Protein AF-A0A7S0HUH6-F1 (afdb_monomer_lite)

Structure (mmCIF, N/CA/C/O backbone):
data_AF-A0A7S0HUH6-F1
#
_entry.id   AF-A0A7S0HUH6-F1
#
loop_
_atom_site.group_PDB
_atom_site.id
_atom_site.type_symbol
_atom_site.label_atom_id
_atom_site.label_alt_id
_atom_site.label_comp_id
_atom_site.label_asym_id
_atom_site.label_entity_id
_atom_site.label_seq_id
_atom_site.pdbx_PDB_ins_code
_atom_site.Cartn_x
_atom_site.Cartn_y
_atom_site.Cartn_z
_atom_site.occupancy
_atom_site.B_iso_or_equiv
_atom_site.auth_seq_id
_atom_site.auth_comp_id
_atom_site.auth_asym_id
_atom_site.auth_atom_id
_atom_site.pdbx_PDB_model_num
ATOM 1 N N . LYS A 1 1 ? -3.991 -4.119 -13.463 1.00 57.09 1 LYS A N 1
ATOM 2 C CA . LYS A 1 1 ? -4.462 -4.550 -14.810 1.00 57.09 1 LYS A CA 1
ATOM 3 C C . LYS A 1 1 ? -3.376 -4.459 -15.877 1.00 57.09 1 LYS A C 1
ATOM 5 O O . LYS A 1 1 ? -3.112 -5.477 -16.492 1.00 57.09 1 LYS A O 1
ATOM 10 N N . LEU A 1 2 ? -2.765 -3.287 -16.104 1.00 58.00 2 LEU A N 1
ATOM 11 C CA . LEU A 1 2 ? -1.626 -3.131 -17.029 1.00 58.00 2 LEU A CA 1
ATOM 12 C C . LEU A 1 2 ? -0.468 -4.051 -16.646 1.00 58.00 2 LEU A C 1
ATOM 14 O O . LEU A 1 2 ? -0.002 -4.803 -17.482 1.00 58.00 2 LEU A O 1
ATOM 18 N N . ASP A 1 3 ? -0.125 -4.062 -15.365 1.00 59.91 3 ASP A N 1
ATOM 19 C CA . ASP A 1 3 ? 0.845 -4.961 -14.740 1.00 59.91 3 ASP A CA 1
ATOM 20 C C . ASP A 1 3 ? 0.581 -6.440 -15.050 1.00 59.91 3 ASP A C 1
ATOM 22 O O . ASP A 1 3 ? 1.450 -7.139 -15.538 1.00 59.91 3 ASP A O 1
ATOM 26 N N . MET A 1 4 ? -0.662 -6.889 -14.889 1.00 64.31 4 MET A N 1
ATOM 27 C CA . MET A 1 4 ? -1.093 -8.268 -15.151 1.00 64.31 4 MET A CA 1
ATOM 28 C C . MET A 1 4 ? -1.093 -8.623 -16.650 1.00 64.31 4 MET A C 1
ATOM 30 O O . MET A 1 4 ? -0.822 -9.756 -17.035 1.00 64.31 4 MET A O 1
ATOM 34 N N . LEU A 1 5 ? -1.389 -7.642 -17.509 1.00 65.19 5 LEU A N 1
ATOM 35 C CA . LEU A 1 5 ? -1.337 -7.787 -18.963 1.00 65.19 5 LEU A CA 1
ATOM 36 C C . LEU A 1 5 ? 0.115 -7.855 -19.436 1.00 65.19 5 LEU A C 1
ATOM 38 O O . LEU A 1 5 ? 0.462 -8.730 -20.217 1.00 65.19 5 LEU A O 1
ATOM 42 N N . LEU A 1 6 ? 0.964 -6.968 -18.924 1.00 64.19 6 LEU A N 1
ATOM 43 C CA . LEU A 1 6 ? 2.401 -6.970 -19.156 1.00 64.19 6 LEU A CA 1
ATOM 44 C C . LEU A 1 6 ? 3.041 -8.268 -18.658 1.00 64.19 6 LEU A C 1
ATOM 46 O O . LEU A 1 6 ? 3.875 -8.831 -19.362 1.00 64.19 6 LEU A O 1
ATOM 50 N N . ASP A 1 7 ? 2.595 -8.782 -17.511 1.00 66.06 7 ASP A N 1
ATOM 51 C CA . ASP A 1 7 ? 3.114 -10.019 -16.941 1.00 66.06 7 ASP A CA 1
ATOM 52 C C . ASP A 1 7 ? 2.762 -11.250 -17.787 1.00 66.06 7 ASP A C 1
ATOM 54 O O . ASP A 1 7 ? 3.628 -12.064 -18.116 1.00 66.06 7 ASP A O 1
ATOM 58 N N . GLN A 1 8 ? 1.511 -11.335 -18.257 1.00 68.19 8 GLN A N 1
ATOM 59 C CA . GLN A 1 8 ? 1.087 -12.395 -19.176 1.00 68.19 8 GLN A CA 1
ATOM 60 C C . GLN A 1 8 ? 1.658 -12.244 -20.598 1.00 68.19 8 GLN A C 1
ATOM 62 O O . GLN A 1 8 ? 1.856 -13.253 -21.275 1.00 68.19 8 GLN A O 1
ATOM 67 N N . LEU A 1 9 ? 1.894 -11.018 -21.077 1.00 65.75 9 LEU A N 1
ATOM 68 C CA . LEU A 1 9 ? 2.339 -10.758 -22.452 1.00 65.75 9 LEU A CA 1
ATOM 69 C C . LEU A 1 9 ? 3.862 -10.859 -22.606 1.00 65.75 9 LEU A C 1
ATOM 71 O O . LEU A 1 9 ? 4.332 -11.344 -23.631 1.00 65.75 9 LEU A O 1
ATOM 75 N N . PHE A 1 10 ? 4.626 -10.415 -21.606 1.00 63.81 10 PHE A N 1
ATOM 76 C CA . PHE A 1 10 ? 6.087 -10.345 -21.674 1.00 63.81 10 PHE A CA 1
ATOM 77 C C . PHE A 1 10 ? 6.780 -11.266 -20.669 1.00 63.81 10 PHE A C 1
ATOM 79 O O . PHE A 1 10 ? 7.715 -11.969 -21.053 1.00 63.81 10 PHE A O 1
ATOM 86 N N . THR A 1 11 ? 6.343 -11.316 -19.409 1.00 63.38 11 THR A N 1
ATOM 87 C CA . THR A 1 11 ? 7.089 -12.035 -18.363 1.00 63.38 11 THR A CA 1
ATOM 88 C C . THR A 1 11 ? 6.896 -13.547 -18.418 1.00 63.38 11 THR A C 1
ATOM 90 O O . THR A 1 11 ? 7.872 -14.268 -18.271 1.00 63.38 11 THR A O 1
ATOM 93 N N . GLU A 1 12 ? 5.695 -14.069 -18.677 1.00 65.88 12 GLU A N 1
ATOM 94 C CA . GLU A 1 12 ? 5.459 -15.516 -18.853 1.00 65.88 12 GLU A CA 1
ATOM 95 C C . GLU A 1 12 ? 6.279 -16.142 -20.003 1.00 65.88 12 GLU A C 1
ATOM 97 O O . GLU A 1 12 ? 6.965 -17.144 -19.763 1.00 65.88 12 GLU A O 1
ATOM 102 N N . PRO A 1 13 ? 6.290 -15.589 -21.235 1.00 65.62 13 PRO A N 1
ATOM 103 C CA . PRO A 1 13 ? 7.123 -16.135 -22.307 1.00 65.62 13 PRO A CA 1
ATOM 104 C C . PRO A 1 13 ? 8.618 -15.943 -22.027 1.00 65.62 13 PRO A C 1
ATOM 106 O O . PRO A 1 13 ? 9.405 -16.856 -22.284 1.00 65.62 13 PRO A O 1
ATOM 109 N N . PHE A 1 14 ? 9.015 -14.811 -21.435 1.00 65.38 14 PHE A N 1
ATOM 110 C CA . PHE A 1 14 ? 10.404 -14.569 -21.046 1.00 65.38 14 PHE A CA 1
ATOM 111 C C . PHE A 1 14 ? 10.867 -15.524 -19.937 1.00 65.38 14 PHE A C 1
ATOM 113 O O . PHE A 1 14 ? 11.939 -16.106 -20.054 1.00 65.38 14 PHE A O 1
ATOM 120 N N . ARG A 1 15 ? 10.051 -15.770 -18.905 1.00 62.06 15 ARG A N 1
ATOM 121 C CA . ARG A 1 15 ? 10.348 -16.687 -17.791 1.00 62.06 15 ARG A CA 1
ATOM 122 C C . ARG A 1 15 ? 10.420 -18.130 -18.267 1.00 62.06 15 ARG A C 1
ATOM 124 O O . ARG A 1 15 ? 11.300 -18.855 -17.822 1.00 62.06 15 ARG A O 1
ATOM 131 N N . ARG A 1 16 ? 9.551 -18.550 -19.194 1.00 67.19 16 ARG A N 1
ATOM 132 C CA . ARG A 1 16 ? 9.629 -19.883 -19.821 1.00 67.19 16 ARG A CA 1
ATOM 133 C C . ARG A 1 16 ? 10.891 -20.039 -20.661 1.00 67.19 16 ARG A C 1
ATOM 135 O O . ARG A 1 16 ? 11.556 -21.059 -20.541 1.00 67.19 16 ARG A O 1
ATOM 142 N N . CYS A 1 17 ? 11.247 -19.030 -21.452 1.00 67.56 17 CYS A N 1
ATOM 143 C CA . CYS A 1 17 ? 12.472 -19.039 -22.253 1.00 67.56 17 CYS A CA 1
ATOM 144 C C . CYS A 1 17 ? 13.733 -19.018 -21.365 1.00 67.56 17 CYS A C 1
ATOM 146 O O . CYS A 1 17 ? 14.660 -19.798 -21.573 1.00 67.56 17 CYS A O 1
ATOM 148 N N . TRP A 1 18 ? 13.727 -18.201 -20.308 1.00 65.75 18 TRP A N 1
ATOM 149 C CA . TRP A 1 18 ? 14.792 -18.115 -19.311 1.00 65.75 18 TRP A CA 1
ATOM 150 C C . TRP A 1 18 ? 14.944 -19.413 -18.517 1.00 65.75 18 TRP A C 1
ATOM 152 O O . TRP A 1 18 ? 16.045 -19.939 -18.445 1.00 65.75 18 TRP A O 1
ATOM 162 N N . LEU A 1 19 ? 13.862 -19.977 -17.967 1.00 65.62 19 LEU A N 1
ATOM 163 C CA . LEU A 1 19 ? 13.888 -21.258 -17.247 1.00 65.62 19 LEU A CA 1
ATOM 164 C C . LEU A 1 19 ? 14.303 -22.412 -18.162 1.00 65.62 19 LEU A C 1
ATOM 166 O O . LEU A 1 19 ? 15.066 -23.266 -17.728 1.00 65.62 19 LEU A O 1
ATOM 170 N N . TRP A 1 20 ? 13.866 -22.421 -19.424 1.00 66.94 20 TRP A N 1
ATOM 171 C CA . TRP A 1 20 ? 14.302 -23.410 -20.411 1.00 66.94 20 TRP A CA 1
ATOM 172 C C . TRP A 1 20 ? 15.807 -23.296 -20.706 1.00 66.94 20 TRP A C 1
ATOM 174 O O . TRP A 1 20 ? 16.515 -24.302 -20.699 1.00 66.94 20 TRP A O 1
ATOM 184 N N . SER A 1 21 ? 16.326 -22.074 -20.868 1.00 63.00 21 SER A N 1
ATOM 185 C CA . SER A 1 21 ? 17.761 -21.828 -21.059 1.00 63.00 21 SER A CA 1
ATOM 186 C C . SER A 1 21 ? 18.588 -22.116 -19.797 1.00 63.00 21 SER A C 1
ATOM 188 O O . SER A 1 21 ? 19.691 -22.649 -19.891 1.00 63.00 21 SER A O 1
ATOM 190 N N . TYR A 1 22 ? 18.073 -21.799 -18.608 1.00 58.69 22 TYR A N 1
ATOM 191 C CA . TYR A 1 22 ? 18.758 -21.975 -17.324 1.00 58.69 22 TYR A CA 1
ATOM 192 C C . TYR A 1 22 ? 18.775 -23.449 -16.881 1.00 58.69 22 TYR A C 1
ATOM 194 O O . TYR A 1 22 ? 19.805 -23.946 -16.425 1.00 58.69 22 TYR A O 1
ATOM 202 N N . ALA A 1 23 ? 17.679 -24.185 -17.104 1.00 60.62 23 ALA A N 1
ATOM 203 C CA . ALA A 1 23 ? 17.592 -25.629 -16.868 1.00 60.62 23 ALA A CA 1
ATOM 204 C C . ALA A 1 23 ? 18.525 -26.434 -17.789 1.00 60.62 23 ALA A C 1
ATOM 206 O O . ALA A 1 23 ? 19.014 -27.494 -17.401 1.00 60.62 23 ALA A O 1
ATOM 207 N N . ARG A 1 24 ? 18.820 -25.917 -18.991 1.00 61.78 24 ARG A N 1
ATOM 208 C CA . ARG A 1 24 ? 19.795 -26.516 -19.913 1.00 61.78 24 ARG A CA 1
ATOM 209 C C . ARG A 1 24 ? 21.244 -26.335 -19.447 1.00 61.78 24 ARG A C 1
ATOM 211 O O . ARG A 1 24 ? 22.069 -27.203 -19.717 1.00 61.78 24 ARG A O 1
ATOM 218 N N . CYS A 1 25 ? 21.545 -25.250 -18.732 1.00 57.31 25 CYS A N 1
ATOM 219 C CA . CYS A 1 25 ? 22.894 -24.941 -18.250 1.00 57.31 25 CYS A CA 1
ATOM 220 C C . CYS A 1 25 ? 23.222 -25.545 -16.872 1.00 57.31 25 CYS A C 1
ATOM 222 O O . CYS A 1 25 ? 24.388 -25.814 -16.601 1.00 57.31 25 CYS A O 1
ATOM 224 N N . PHE A 1 26 ? 22.234 -25.786 -16.002 1.00 54.31 26 PHE A N 1
ATOM 225 C CA . PHE A 1 26 ? 22.464 -26.323 -14.651 1.00 54.31 26 PHE A CA 1
ATOM 226 C C . PHE A 1 26 ? 21.443 -27.411 -14.265 1.00 54.31 26 PHE A C 1
ATOM 228 O O . PHE A 1 26 ? 20.520 -27.150 -13.493 1.00 54.31 26 PHE A O 1
ATOM 235 N N . PRO A 1 27 ? 21.617 -28.663 -14.730 1.00 52.31 27 PRO A N 1
ATOM 236 C CA . PRO A 1 27 ? 20.643 -29.738 -14.512 1.00 52.31 27 PRO A CA 1
ATOM 237 C C . PRO A 1 27 ? 20.638 -30.358 -13.098 1.00 52.31 27 PRO A C 1
ATOM 239 O O . PRO A 1 27 ? 19.893 -31.303 -12.868 1.00 52.31 27 PRO A O 1
ATOM 242 N N . ARG A 1 28 ? 21.459 -29.892 -12.138 1.00 48.72 28 ARG A N 1
ATOM 243 C CA . ARG A 1 28 ? 21.690 -30.613 -10.859 1.00 48.72 28 ARG A CA 1
ATOM 244 C C . ARG A 1 28 ? 21.530 -29.820 -9.557 1.00 48.72 28 ARG A C 1
ATOM 246 O O . ARG A 1 28 ? 21.936 -30.312 -8.511 1.00 48.72 28 ARG A O 1
ATOM 253 N N . ARG A 1 29 ? 20.944 -28.618 -9.559 1.00 48.59 29 ARG A N 1
ATOM 254 C CA . ARG A 1 29 ? 20.844 -27.805 -8.322 1.00 48.59 29 ARG A CA 1
ATOM 255 C C . ARG A 1 29 ? 19.456 -27.705 -7.692 1.00 48.59 29 ARG A C 1
ATOM 257 O O . ARG A 1 29 ? 19.274 -26.886 -6.800 1.00 48.59 29 ARG A O 1
ATOM 264 N N . PHE A 1 30 ? 18.500 -28.530 -8.116 1.00 45.91 30 PHE A N 1
ATOM 265 C CA . PHE A 1 30 ? 17.129 -28.478 -7.595 1.00 45.91 30 PHE A CA 1
ATOM 266 C C . PHE A 1 30 ? 16.644 -29.818 -7.026 1.00 45.91 30 PHE A C 1
ATOM 268 O O . PHE A 1 30 ? 15.519 -30.239 -7.243 1.00 45.91 30 PHE A O 1
ATOM 275 N N . GLU A 1 31 ? 17.501 -30.481 -6.253 1.00 49.12 31 GLU A N 1
ATOM 276 C CA . GLU A 1 31 ? 17.105 -31.550 -5.330 1.00 49.12 31 GLU A CA 1
ATOM 277 C C . GLU A 1 31 ? 17.644 -31.205 -3.942 1.00 49.12 31 GLU A C 1
ATOM 279 O O . GLU A 1 31 ? 18.638 -31.764 -3.492 1.00 49.12 31 GLU A O 1
ATOM 284 N N . ARG A 1 32 ? 17.048 -30.188 -3.304 1.00 45.53 32 ARG A N 1
ATOM 285 C CA . ARG A 1 32 ? 16.982 -29.976 -1.841 1.00 45.53 32 ARG A CA 1
ATOM 286 C C . ARG A 1 32 ? 16.456 -28.573 -1.543 1.00 45.53 32 ARG A C 1
ATOM 288 O O . ARG A 1 32 ? 17.206 -27.643 -1.285 1.00 45.53 32 ARG A O 1
ATOM 295 N N . SER A 1 33 ? 15.139 -28.445 -1.543 1.00 36.38 33 SER A N 1
ATOM 296 C CA . SER A 1 33 ? 14.448 -27.684 -0.499 1.00 36.38 33 SER A CA 1
ATOM 297 C C . SER A 1 33 ? 13.049 -28.271 -0.368 1.00 36.38 33 SER A C 1
ATOM 299 O O . SER A 1 33 ? 12.033 -27.685 -0.731 1.00 36.38 33 SER A O 1
ATOM 301 N N . GLY A 1 34 ? 13.029 -29.545 0.022 1.00 36.12 34 GLY A N 1
ATOM 302 C CA . GLY A 1 34 ? 11.811 -30.192 0.460 1.00 36.12 34 GLY A CA 1
ATOM 303 C C . GLY A 1 34 ? 11.470 -29.702 1.860 1.00 36.12 34 GLY A C 1
ATOM 304 O O . GLY A 1 34 ? 12.339 -29.668 2.730 1.00 36.12 34 GLY A O 1
ATOM 305 N N . ARG A 1 35 ? 10.173 -29.445 2.048 1.00 34.94 35 ARG A N 1
ATOM 306 C CA . ARG A 1 35 ? 9.462 -29.371 3.329 1.00 34.94 35 ARG A CA 1
ATOM 307 C C . ARG A 1 35 ? 9.429 -27.990 4.000 1.00 34.94 35 ARG A C 1
ATOM 309 O O . ARG A 1 35 ? 9.736 -27.849 5.177 1.00 34.94 35 ARG A O 1
ATOM 316 N N . ALA A 1 36 ? 8.870 -27.005 3.293 1.00 32.50 36 ALA A N 1
ATOM 317 C CA . ALA A 1 36 ? 7.918 -26.126 3.969 1.00 32.50 36 ALA A CA 1
ATOM 318 C C . ALA A 1 36 ? 6.735 -27.016 4.376 1.00 32.50 36 ALA A C 1
ATOM 320 O O . ALA A 1 36 ? 6.014 -27.529 3.521 1.00 32.50 36 ALA A O 1
ATOM 321 N N . SER A 1 37 ? 6.641 -27.314 5.670 1.00 36.41 37 SER A N 1
ATOM 322 C CA . SER A 1 37 ? 5.504 -28.020 6.248 1.00 36.41 37 SER A CA 1
ATOM 323 C C . SER A 1 37 ? 4.232 -27.304 5.803 1.00 36.41 37 SER A C 1
ATOM 325 O O . SER A 1 37 ? 4.038 -26.134 6.137 1.00 36.41 37 SER A O 1
ATOM 327 N N . ALA A 1 38 ? 3.395 -27.980 5.016 1.00 35.22 38 ALA A N 1
ATOM 328 C CA . ALA A 1 38 ? 2.011 -27.585 4.856 1.00 35.22 38 ALA A CA 1
ATOM 329 C C . ALA A 1 38 ? 1.387 -27.695 6.250 1.00 35.22 38 ALA A C 1
ATOM 331 O O . ALA A 1 38 ? 0.977 -28.774 6.669 1.00 35.22 38 ALA A O 1
ATOM 332 N N . ARG A 1 39 ? 1.408 -26.595 7.010 1.00 35.44 39 ARG A N 1
ATOM 333 C CA . ARG A 1 39 ? 0.505 -26.442 8.144 1.00 35.44 39 ARG A CA 1
ATOM 334 C C . ARG A 1 39 ? -0.887 -26.587 7.552 1.00 35.44 39 ARG A C 1
ATOM 336 O O . ARG A 1 39 ? -1.297 -25.751 6.748 1.00 35.44 39 ARG A O 1
ATOM 343 N N . GLU A 1 40 ? -1.557 -27.680 7.902 1.00 36.03 40 GLU A N 1
ATOM 344 C CA . GLU A 1 40 ? -3.005 -27.774 7.787 1.00 36.03 40 GLU A CA 1
ATOM 345 C C . GLU A 1 40 ? -3.578 -26.454 8.320 1.00 36.03 40 GLU A C 1
ATOM 347 O O . GLU A 1 40 ? -3.168 -26.017 9.406 1.00 36.03 40 GLU A O 1
ATOM 352 N N . PRO A 1 41 ? -4.427 -25.752 7.550 1.00 43.50 41 PRO A N 1
ATOM 353 C CA . PRO A 1 41 ? -5.114 -24.600 8.103 1.00 43.50 41 PRO A CA 1
ATOM 354 C C . PRO A 1 41 ? -5.846 -25.082 9.364 1.00 43.50 41 PRO A C 1
ATOM 356 O O . PRO A 1 41 ? -6.427 -26.169 9.329 1.00 43.50 41 PRO A O 1
ATOM 359 N N . PRO A 1 42 ? -5.796 -24.343 10.487 1.00 46.22 42 PRO A N 1
ATOM 360 C CA . PRO A 1 42 ? -6.593 -24.704 11.650 1.00 46.22 42 PRO A CA 1
ATOM 361 C C . PRO A 1 42 ? -8.038 -24.912 11.191 1.00 46.22 42 PRO A C 1
ATOM 363 O O . PRO A 1 42 ? -8.564 -24.080 10.448 1.00 46.22 42 PRO A O 1
ATOM 366 N N . ASN A 1 43 ? -8.636 -26.041 11.586 1.00 35.97 43 ASN A N 1
ATOM 367 C CA . ASN A 1 43 ? -10.041 -26.363 11.342 1.00 35.97 43 ASN A CA 1
ATOM 368 C C . ASN A 1 43 ? -10.917 -25.317 12.045 1.00 35.97 43 ASN A C 1
ATOM 370 O O . ASN A 1 43 ? -11.422 -25.541 13.141 1.00 35.97 43 ASN A O 1
ATOM 374 N N . TYR A 1 44 ? -11.081 -24.157 11.415 1.00 46.56 44 TYR A N 1
ATOM 375 C CA . TYR A 1 44 ? -12.168 -23.245 11.704 1.00 46.56 44 TYR A CA 1
ATOM 376 C C . TYR A 1 44 ? -13.429 -23.924 11.185 1.00 46.56 44 TYR A C 1
ATOM 378 O O . TYR A 1 44 ? -13.704 -23.917 9.986 1.00 46.56 44 TYR A O 1
ATOM 386 N N . LEU A 1 45 ? -14.168 -24.558 12.093 1.00 37.81 45 LEU A N 1
ATOM 387 C CA . LEU A 1 45 ? -15.588 -24.784 11.883 1.00 37.81 45 LEU A CA 1
ATOM 388 C C . LEU A 1 45 ? -16.215 -23.388 11.830 1.00 37.81 45 LEU A C 1
ATOM 390 O O . LEU A 1 45 ? -16.135 -22.673 12.830 1.00 37.81 45 LEU A O 1
ATOM 394 N N . PRO A 1 46 ? -16.757 -22.943 10.685 1.00 43.59 46 PRO A N 1
ATOM 395 C CA . PRO A 1 46 ? -17.538 -21.726 10.693 1.00 43.59 46 PRO A CA 1
ATOM 396 C C . PRO A 1 46 ? -18.742 -22.007 11.590 1.00 43.59 46 PRO A C 1
ATOM 398 O O . PRO A 1 46 ? -19.550 -22.887 11.290 1.00 43.59 46 PRO A O 1
ATOM 401 N N . GLU A 1 47 ? -18.832 -21.295 12.712 1.00 43.72 47 GLU A N 1
ATOM 402 C CA . GLU A 1 47 ? -20.105 -21.112 13.398 1.00 43.72 47 GLU A CA 1
ATOM 403 C C . GLU A 1 47 ? -21.124 -20.723 12.326 1.00 43.72 47 GLU A C 1
ATOM 405 O O . GLU A 1 47 ? -20.879 -19.812 11.528 1.00 43.72 47 GLU A O 1
ATOM 410 N N . ALA A 1 48 ? -22.220 -21.475 12.247 1.00 41.56 48 ALA A N 1
ATOM 411 C CA . ALA A 1 48 ? -23.291 -21.270 11.283 1.00 41.56 48 ALA A CA 1
ATOM 412 C C . ALA A 1 48 ? -24.098 -20.012 11.652 1.00 41.56 48 ALA A C 1
ATOM 414 O O . ALA A 1 48 ? -25.291 -20.071 11.926 1.00 41.56 48 ALA A O 1
ATOM 415 N N . GLY A 1 49 ? -23.428 -18.862 11.686 1.00 44.12 49 GLY A N 1
ATOM 416 C CA . GLY A 1 49 ? -24.052 -17.555 11.673 1.00 44.12 49 GLY A CA 1
ATOM 417 C C . GLY A 1 49 ? -24.545 -17.276 10.260 1.00 44.12 49 GLY A C 1
ATOM 418 O O . GLY A 1 49 ? -23.819 -17.473 9.286 1.00 44.12 49 GLY A O 1
ATOM 419 N N . ASN A 1 50 ? -25.789 -16.826 10.153 1.00 42.84 50 ASN A N 1
ATOM 420 C CA . ASN A 1 50 ? -26.536 -16.549 8.925 1.00 42.84 50 ASN A CA 1
ATOM 421 C C . ASN A 1 50 ? -25.998 -15.325 8.138 1.00 42.84 50 ASN A C 1
ATOM 423 O O . ASN A 1 50 ? -26.761 -14.497 7.649 1.00 42.84 50 ASN A O 1
ATOM 427 N N . GLY A 1 51 ? -24.675 -15.167 8.058 1.00 48.34 51 GLY A N 1
ATOM 428 C CA . GLY A 1 51 ? -23.992 -14.136 7.288 1.00 48.34 51 GLY A CA 1
ATOM 429 C C . GLY A 1 51 ? -23.647 -14.666 5.902 1.00 48.34 51 GLY A C 1
ATOM 430 O O . GLY A 1 51 ? -23.045 -15.729 5.761 1.00 48.34 51 GLY A O 1
ATOM 431 N N . SER A 1 52 ? -24.026 -13.934 4.858 1.00 41.75 52 SER A N 1
ATOM 432 C CA . SER A 1 52 ? -23.692 -14.244 3.469 1.00 41.75 52 SER A CA 1
ATOM 433 C C . SER A 1 52 ? -22.192 -14.507 3.311 1.00 41.75 52 SER A C 1
ATOM 435 O O . SER A 1 52 ? -21.380 -13.587 3.362 1.00 41.75 52 SER A O 1
ATOM 437 N N . ALA A 1 53 ? -21.811 -15.772 3.118 1.00 47.88 53 ALA A N 1
ATOM 438 C CA . ALA A 1 53 ? -20.427 -16.176 2.915 1.00 47.88 53 ALA A CA 1
ATOM 439 C C . ALA A 1 53 ? -19.890 -15.561 1.611 1.00 47.88 53 ALA A C 1
ATOM 441 O O . ALA A 1 53 ? -20.049 -16.112 0.520 1.00 47.88 53 ALA A O 1
ATOM 442 N N . HIS A 1 54 ? -19.275 -14.383 1.711 1.00 51.97 54 HIS A N 1
ATOM 443 C CA . HIS A 1 54 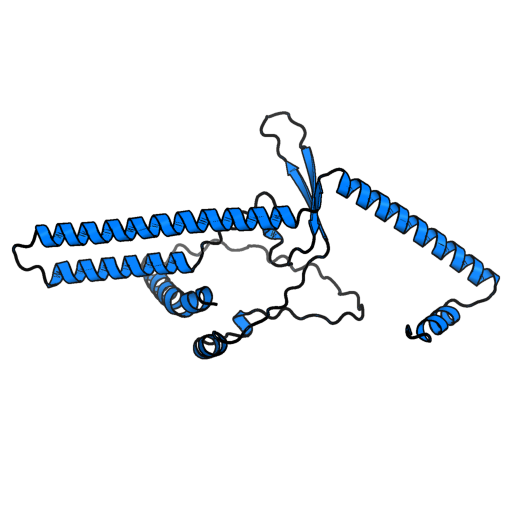? -18.683 -13.686 0.578 1.00 51.97 54 HIS A CA 1
ATOM 444 C C . HIS A 1 54 ? -17.463 -14.474 0.088 1.00 51.97 54 HIS A C 1
ATOM 446 O O . HIS A 1 54 ? -16.370 -14.428 0.654 1.00 51.97 54 HIS A O 1
ATOM 452 N N . GLN A 1 55 ? -17.669 -15.262 -0.966 1.00 51.47 55 GLN A N 1
ATOM 453 C CA . GLN A 1 55 ? -16.627 -16.079 -1.571 1.00 51.47 55 GLN A CA 1
ATOM 454 C C . GLN A 1 55 ? -15.524 -15.184 -2.149 1.00 51.47 55 GLN A C 1
ATOM 456 O O . GLN A 1 55 ? -15.788 -14.303 -2.965 1.00 51.47 55 GLN A O 1
ATOM 461 N N . ARG A 1 56 ? -14.267 -15.447 -1.775 1.00 53.22 56 ARG A N 1
ATOM 462 C CA . ARG A 1 56 ? -13.094 -14.782 -2.359 1.00 53.22 56 ARG A CA 1
ATOM 463 C C . ARG A 1 56 ? -13.013 -15.083 -3.851 1.00 53.22 56 ARG A C 1
ATOM 465 O O . ARG A 1 56 ? -12.747 -16.220 -4.250 1.00 53.22 56 ARG A O 1
ATOM 472 N N . ILE A 1 57 ? -13.212 -14.069 -4.686 1.00 58.97 57 ILE A N 1
ATOM 473 C CA . ILE A 1 57 ? -13.069 -14.207 -6.134 1.00 58.97 57 ILE A CA 1
ATOM 474 C C . ILE A 1 57 ? -11.677 -13.714 -6.535 1.00 58.97 57 ILE A C 1
ATOM 476 O O . ILE A 1 57 ? -11.458 -12.523 -6.735 1.00 58.97 57 ILE A O 1
ATOM 480 N N . ASN A 1 58 ? -10.727 -14.641 -6.684 1.00 59.81 58 ASN A N 1
ATOM 481 C CA . ASN A 1 58 ? -9.391 -14.312 -7.183 1.00 59.81 58 ASN A CA 1
ATOM 482 C C . ASN A 1 58 ? -9.461 -13.787 -8.626 1.00 59.81 58 ASN A C 1
ATOM 484 O O . ASN A 1 58 ? -10.068 -14.414 -9.505 1.00 59.81 58 ASN A O 1
ATOM 488 N N . LEU A 1 59 ? -8.789 -12.660 -8.879 1.00 62.28 59 LEU A N 1
ATOM 489 C CA . LEU A 1 59 ? -8.756 -11.987 -10.182 1.00 62.28 59 LEU A CA 1
ATOM 490 C C . LEU A 1 59 ? -8.261 -12.907 -11.309 1.00 62.28 59 LEU A C 1
ATOM 492 O O . LEU A 1 59 ? -8.775 -12.860 -12.428 1.00 62.28 59 LEU A O 1
ATOM 496 N N . ASP A 1 60 ? -7.319 -13.793 -10.987 1.00 60.06 60 ASP A N 1
ATOM 497 C CA . ASP A 1 60 ? -6.729 -14.763 -11.915 1.00 60.06 60 ASP A CA 1
ATOM 498 C C . ASP A 1 60 ? -7.756 -15.776 -12.430 1.00 60.06 60 ASP A C 1
ATOM 500 O O . ASP A 1 60 ? -7.705 -16.202 -13.586 1.00 60.06 60 ASP A O 1
ATOM 504 N N . ARG A 1 61 ? -8.757 -16.111 -11.606 1.00 63.59 61 ARG A N 1
ATOM 505 C CA . ARG A 1 61 ? -9.841 -17.023 -11.990 1.00 63.59 61 ARG A CA 1
ATOM 506 C C . ARG A 1 61 ? -10.842 -16.340 -12.924 1.00 63.59 61 ARG A C 1
ATOM 508 O O . ARG A 1 61 ? -11.364 -16.977 -13.839 1.00 63.59 61 ARG A O 1
ATOM 515 N N . LEU A 1 62 ? -11.059 -15.035 -12.740 1.00 63.72 62 LEU A N 1
ATOM 516 C CA . LEU A 1 62 ? -11.910 -14.213 -13.608 1.00 63.72 62 LEU A CA 1
ATOM 517 C C . LEU A 1 62 ? -11.257 -13.897 -14.964 1.00 63.72 62 LEU A C 1
ATOM 519 O O . LEU A 1 62 ? -11.963 -13.668 -15.951 1.00 63.72 62 LEU A O 1
ATOM 523 N N . LEU A 1 63 ? -9.923 -13.883 -15.034 1.00 64.81 63 LEU A N 1
ATOM 524 C CA . LEU A 1 63 ? -9.150 -13.407 -16.186 1.00 64.81 63 LEU A CA 1
ATOM 525 C C . LEU A 1 63 ? -8.199 -14.482 -16.740 1.00 64.81 63 LEU A C 1
ATOM 527 O O . LEU A 1 63 ? -7.042 -14.218 -17.050 1.00 64.81 63 LEU A O 1
ATOM 531 N N . THR A 1 64 ? -8.725 -15.686 -16.966 1.00 66.38 64 THR A N 1
ATOM 532 C CA . THR A 1 64 ? -7.987 -16.861 -17.477 1.00 66.38 64 THR A CA 1
ATOM 533 C C . THR A 1 64 ? -7.356 -16.696 -18.866 1.00 66.38 64 THR A C 1
ATOM 535 O O . THR A 1 64 ? -6.567 -17.540 -19.275 1.00 66.38 64 THR A O 1
ATOM 538 N N . SER A 1 65 ? -7.702 -15.656 -19.636 1.00 73.50 65 SER A N 1
ATOM 539 C CA . SER A 1 65 ? -7.185 -15.487 -21.004 1.00 73.50 65 SER A CA 1
ATOM 540 C C . SER A 1 65 ? -6.899 -14.030 -21.357 1.00 73.50 65 SER A C 1
ATOM 542 O O . SER A 1 65 ? -7.719 -13.151 -21.077 1.00 73.50 65 SER A O 1
ATOM 544 N N . LEU A 1 66 ? -5.796 -13.805 -22.082 1.00 67.38 66 LEU A N 1
ATOM 545 C CA . LEU A 1 66 ? -5.360 -12.497 -22.592 1.00 67.38 66 LEU A CA 1
ATOM 546 C C . LEU A 1 66 ? -6.476 -11.743 -23.333 1.00 67.38 66 LEU A C 1
ATOM 548 O O . LEU A 1 66 ? -6.674 -10.550 -23.124 1.00 67.38 66 LEU A O 1
ATOM 552 N N . ARG A 1 67 ? -7.273 -12.441 -24.156 1.00 73.88 67 ARG A N 1
ATOM 553 C CA . ARG A 1 67 ? -8.375 -11.831 -24.923 1.00 73.88 67 ARG A CA 1
ATOM 554 C C . ARG A 1 67 ? -9.522 -11.349 -24.026 1.00 73.88 67 ARG A C 1
ATOM 556 O O . ARG A 1 67 ? -10.087 -10.285 -24.275 1.00 73.88 67 ARG A O 1
ATOM 563 N N . LYS A 1 68 ? -9.864 -12.102 -22.970 1.00 74.50 68 LYS A N 1
ATOM 564 C CA . LYS A 1 68 ? -10.856 -11.672 -21.964 1.00 74.50 68 LYS A CA 1
ATOM 565 C C . LYS A 1 68 ? -10.309 -10.528 -21.108 1.00 74.50 68 LYS A C 1
ATOM 567 O O . LYS A 1 68 ? -11.067 -9.615 -20.790 1.00 74.50 68 LYS A O 1
ATOM 572 N N . LEU A 1 69 ? -9.012 -10.552 -20.800 1.00 74.62 69 LEU A N 1
ATOM 573 C CA . LEU A 1 69 ? -8.316 -9.508 -20.050 1.00 74.62 69 LEU A CA 1
ATOM 574 C C . LEU A 1 69 ? -8.291 -8.188 -20.820 1.00 74.62 69 LEU A C 1
ATOM 576 O O . LEU A 1 69 ? -8.675 -7.172 -20.254 1.00 74.62 69 LEU A O 1
ATOM 580 N N . LEU A 1 70 ? -7.981 -8.212 -22.119 1.00 75.12 70 LEU A N 1
ATOM 581 C CA . LEU A 1 70 ? -8.013 -7.034 -22.990 1.00 75.12 70 LEU A CA 1
ATOM 582 C C . LEU A 1 70 ? -9.438 -6.477 -23.158 1.00 75.12 70 LEU A C 1
ATOM 584 O O . LEU A 1 70 ? -9.649 -5.270 -23.099 1.00 75.12 70 LEU A O 1
ATOM 588 N N . ARG A 1 71 ? -10.444 -7.353 -23.294 1.00 77.19 71 ARG A N 1
ATOM 589 C CA . ARG A 1 71 ? -11.851 -6.938 -23.430 1.00 77.19 71 ARG A CA 1
ATOM 590 C C . ARG A 1 71 ? -12.423 -6.344 -22.138 1.00 77.19 71 ARG A C 1
ATOM 592 O O . ARG A 1 71 ? -13.174 -5.379 -22.200 1.00 77.19 71 ARG A O 1
ATOM 599 N N . ARG A 1 72 ? -12.060 -6.892 -20.972 1.00 73.31 72 ARG A N 1
ATOM 600 C CA . ARG A 1 72 ? -12.445 -6.366 -19.646 1.00 73.31 72 ARG A CA 1
ATOM 601 C C . ARG A 1 72 ? -11.451 -5.345 -19.083 1.00 73.31 72 ARG A C 1
ATOM 603 O O . ARG A 1 72 ? -11.627 -4.859 -17.963 1.00 73.31 72 ARG A O 1
ATOM 610 N N . PHE A 1 73 ? -10.421 -4.988 -19.849 1.00 72.31 73 PHE A N 1
ATOM 611 C CA . PHE A 1 73 ? -9.457 -3.960 -19.474 1.00 72.31 73 PHE A CA 1
ATOM 612 C C . PHE A 1 73 ? -10.161 -2.609 -19.317 1.00 72.31 73 PHE A C 1
ATOM 614 O O . PHE A 1 73 ? -10.024 -1.968 -18.276 1.00 72.31 73 PHE A O 1
ATOM 621 N N . PHE A 1 74 ? -11.004 -2.268 -20.295 1.00 75.38 74 PHE A N 1
ATOM 622 C CA . PHE A 1 74 ? -11.788 -1.031 -20.343 1.00 75.38 74 PHE A CA 1
ATOM 623 C C . PHE A 1 74 ? -13.033 -1.033 -19.442 1.00 75.38 74 PHE A C 1
ATOM 625 O O . PHE A 1 74 ? -13.643 0.010 -19.234 1.00 75.38 74 PHE A O 1
ATOM 632 N N . SER A 1 75 ? -13.414 -2.179 -18.873 1.00 74.75 75 SER A N 1
ATOM 633 C CA . SER A 1 75 ? -14.547 -2.280 -17.943 1.00 74.75 75 SER A CA 1
ATOM 634 C C . SER A 1 75 ? -14.074 -2.166 -16.494 1.00 74.75 75 SER A C 1
ATOM 636 O O . SER A 1 75 ? -13.048 -2.741 -16.137 1.00 74.75 75 SER A O 1
ATOM 638 N N . ARG A 1 76 ? -14.810 -1.479 -15.613 1.00 66.38 76 ARG A N 1
ATOM 639 C CA . ARG A 1 76 ? -14.484 -1.466 -14.174 1.00 66.38 76 ARG A CA 1
ATOM 640 C C . ARG A 1 76 ? -14.641 -2.885 -13.604 1.00 66.38 76 ARG A C 1
ATOM 642 O O . ARG A 1 76 ? -15.663 -3.523 -13.824 1.00 66.38 76 ARG A O 1
ATOM 649 N N . LEU A 1 77 ? -13.600 -3.398 -12.943 1.00 70.12 77 LEU A N 1
ATOM 650 C CA . LEU A 1 77 ? -13.661 -4.655 -12.190 1.00 70.12 77 LEU A CA 1
ATOM 651 C C . LEU A 1 77 ? -13.600 -4.277 -10.713 1.00 70.12 77 LEU A C 1
ATOM 653 O O . LEU A 1 77 ? -12.611 -3.679 -10.297 1.00 70.12 77 LEU A O 1
ATOM 657 N N . THR A 1 78 ? -14.646 -4.599 -9.962 1.00 60.75 78 THR A N 1
ATOM 658 C CA . THR A 1 78 ? -14.708 -4.410 -8.511 1.00 60.75 78 THR A CA 1
ATOM 659 C C . THR A 1 78 ? -14.382 -5.739 -7.847 1.00 60.75 78 THR A C 1
ATOM 661 O O . THR A 1 78 ? -15.137 -6.702 -7.983 1.00 60.75 78 THR A O 1
ATOM 664 N N . VAL A 1 79 ? -13.230 -5.808 -7.192 1.00 65.81 79 VAL A N 1
ATOM 665 C CA . VAL A 1 79 ? -12.835 -6.950 -6.364 1.00 65.81 79 VAL A CA 1
ATOM 666 C C . VAL A 1 79 ? -13.374 -6.672 -4.973 1.00 65.81 79 VAL A C 1
ATOM 668 O O . VAL A 1 79 ? -13.112 -5.599 -4.438 1.00 65.81 79 VAL A O 1
ATOM 671 N N . GLN A 1 80 ? -14.172 -7.587 -4.432 1.00 66.44 80 GLN A N 1
ATOM 672 C CA . GLN A 1 80 ? -14.568 -7.523 -3.029 1.00 66.44 80 GLN A CA 1
ATOM 673 C C . GLN A 1 80 ? -13.555 -8.334 -2.230 1.00 66.44 80 GLN A C 1
ATOM 675 O O . GLN A 1 80 ? -13.431 -9.544 -2.433 1.00 66.44 80 GLN A O 1
ATOM 680 N N . GLU A 1 81 ? -12.815 -7.655 -1.364 1.00 73.81 81 GLU A N 1
ATOM 681 C CA . GLU A 1 81 ? -11.920 -8.284 -0.401 1.00 73.81 81 GLU A CA 1
ATOM 682 C C . GLU A 1 81 ? -12.530 -8.133 0.994 1.00 73.81 81 GLU A C 1
ATOM 684 O O . GLU A 1 81 ? -13.050 -7.061 1.304 1.00 73.81 81 GLU A O 1
ATOM 689 N N . PRO A 1 82 ? -12.523 -9.194 1.822 1.00 78.88 82 PRO A N 1
ATOM 690 C CA . PRO A 1 82 ? -12.944 -9.075 3.208 1.00 78.88 82 PRO A CA 1
ATOM 691 C C . PRO A 1 82 ? -11.942 -8.204 3.973 1.00 78.88 82 PRO A C 1
ATOM 693 O O . PRO A 1 82 ? -10.726 -8.413 3.881 1.00 78.88 82 PRO A O 1
ATOM 696 N N . THR A 1 83 ? -12.469 -7.252 4.735 1.00 81.19 83 THR A N 1
ATOM 697 C CA . THR A 1 83 ? -11.704 -6.306 5.552 1.00 81.19 83 THR A CA 1
ATOM 698 C C . THR A 1 83 ? -11.873 -6.657 7.024 1.00 81.19 83 THR A C 1
ATOM 700 O O . THR A 1 83 ? -12.974 -6.999 7.451 1.00 81.19 83 THR A O 1
ATOM 703 N N . PHE A 1 84 ? -10.787 -6.601 7.793 1.00 82.38 84 PHE A N 1
ATOM 704 C CA . PHE A 1 84 ? -10.853 -6.686 9.246 1.00 82.38 84 PHE A CA 1
ATOM 705 C C . PHE A 1 84 ? -11.342 -5.361 9.818 1.00 82.38 84 PHE A C 1
ATOM 707 O O . PHE A 1 84 ? -10.787 -4.313 9.492 1.00 82.38 84 PHE A O 1
ATOM 714 N N . GLU A 1 85 ? -12.339 -5.427 10.695 1.00 82.88 85 GLU A N 1
ATOM 715 C CA . GLU A 1 85 ? -12.852 -4.264 11.422 1.00 82.88 85 GLU A CA 1
ATOM 716 C C . GLU A 1 85 ? -11.764 -3.662 12.326 1.00 82.88 85 GLU A C 1
ATOM 718 O O . GLU A 1 85 ? -11.489 -2.464 12.261 1.00 82.88 85 GLU A O 1
ATOM 723 N N . GLU A 1 86 ? -11.053 -4.510 13.077 1.00 82.25 86 GLU A N 1
ATOM 724 C CA . GLU A 1 86 ? -9.924 -4.106 13.914 1.00 82.25 86 GLU A CA 1
ATOM 725 C C . GLU A 1 86 ? -8.833 -5.191 13.959 1.00 82.25 86 GLU A C 1
ATOM 727 O O . GLU A 1 86 ? -9.108 -6.386 14.071 1.00 82.25 86 GLU A O 1
ATOM 732 N N . VAL A 1 87 ? -7.571 -4.768 13.861 1.00 85.19 87 VAL A N 1
ATOM 733 C CA . VAL A 1 87 ? -6.369 -5.604 13.946 1.00 85.19 87 VAL A CA 1
ATOM 734 C C . VAL A 1 87 ? -5.460 -5.034 15.025 1.00 85.19 87 VAL A C 1
ATOM 736 O O . VAL A 1 87 ? -4.881 -3.958 14.875 1.00 85.19 87 VAL A O 1
ATOM 739 N N . VAL A 1 88 ? -5.282 -5.795 16.101 1.00 86.12 88 VAL A N 1
ATOM 740 C CA . VAL A 1 88 ? -4.403 -5.428 17.211 1.00 86.12 88 VAL A CA 1
ATOM 741 C C . VAL A 1 88 ? -3.077 -6.173 17.078 1.00 86.12 88 VAL A C 1
ATOM 743 O O . VAL A 1 88 ? -3.025 -7.401 17.124 1.00 86.12 88 VAL A O 1
ATOM 746 N N . VAL A 1 89 ? -1.988 -5.426 16.910 1.00 86.19 89 VAL A N 1
ATOM 747 C CA . VAL A 1 89 ? -0.632 -5.961 16.769 1.00 86.19 89 VAL A CA 1
ATOM 748 C C . VAL A 1 89 ? 0.125 -5.766 18.076 1.00 86.19 89 VAL A C 1
ATOM 750 O O . VAL A 1 89 ? 0.395 -4.640 18.502 1.00 86.19 89 VAL A O 1
ATOM 753 N N . LEU A 1 90 ? 0.497 -6.886 18.690 1.00 86.38 90 LEU A N 1
ATOM 754 C CA . LEU A 1 90 ? 1.393 -6.947 19.836 1.00 86.38 90 LEU A CA 1
ATOM 755 C C . LEU A 1 90 ? 2.772 -7.386 19.352 1.00 86.38 90 LEU A C 1
ATOM 757 O O . LEU A 1 90 ? 2.915 -8.474 18.793 1.00 86.38 90 LEU A O 1
ATOM 761 N N . TYR A 1 91 ? 3.788 -6.558 19.566 1.00 83.69 91 TYR A N 1
ATOM 762 C CA . TYR A 1 91 ? 5.154 -6.906 19.202 1.00 83.69 91 TYR A CA 1
ATOM 763 C C . TYR A 1 91 ? 6.141 -6.524 20.296 1.00 83.69 91 TYR A C 1
ATOM 765 O O . TYR A 1 91 ? 5.924 -5.601 21.080 1.00 83.69 91 TYR A O 1
ATOM 773 N N . SER A 1 92 ? 7.225 -7.286 20.357 1.00 82.06 92 SER A N 1
ATOM 774 C CA . SER A 1 92 ? 8.331 -7.043 21.269 1.00 82.06 92 SER A CA 1
ATOM 775 C C . SER A 1 92 ? 9.454 -6.369 20.492 1.00 82.06 92 SER A C 1
ATOM 777 O O . SER A 1 92 ? 9.907 -6.899 19.477 1.00 82.06 92 SER A O 1
ATOM 779 N N . GLU A 1 93 ? 9.869 -5.184 20.931 1.00 76.44 93 GLU A N 1
ATOM 780 C CA . GLU A 1 93 ? 11.073 -4.546 20.405 1.00 76.44 93 GLU A CA 1
ATOM 781 C C . GLU A 1 93 ? 12.274 -5.195 21.104 1.00 76.44 93 GLU A C 1
ATOM 783 O O . GLU A 1 93 ? 12.420 -5.101 22.327 1.00 76.44 93 GLU A O 1
ATOM 788 N N . TYR A 1 94 ? 13.109 -5.904 20.334 1.00 70.31 94 TYR A N 1
ATOM 789 C CA . TYR A 1 94 ? 14.390 -6.381 20.845 1.00 70.31 94 TYR A CA 1
ATOM 790 C C . TYR A 1 94 ? 15.241 -5.153 21.189 1.00 70.31 94 TYR A C 1
ATOM 792 O O . TYR A 1 94 ? 15.399 -4.279 20.333 1.00 70.31 94 TYR A O 1
ATOM 800 N N . PRO A 1 95 ? 15.756 -5.050 22.422 1.00 68.69 95 PRO A N 1
ATOM 801 C CA . PRO A 1 95 ? 16.605 -3.934 22.794 1.00 68.69 95 PRO A CA 1
ATOM 802 C C . PRO A 1 95 ? 17.888 -4.000 21.963 1.00 68.69 95 PRO A C 1
ATOM 804 O O . PRO A 1 95 ? 18.508 -5.057 21.868 1.00 68.69 95 PRO A O 1
ATOM 807 N N . GLU A 1 96 ? 18.279 -2.879 21.353 1.00 63.31 96 GLU A N 1
ATOM 808 C CA . GLU A 1 96 ? 19.558 -2.792 20.633 1.00 63.31 96 GLU A CA 1
ATOM 809 C C . GLU A 1 96 ? 20.766 -2.895 21.583 1.00 63.31 96 GLU A C 1
ATOM 811 O O . GLU A 1 96 ? 21.870 -3.188 21.134 1.00 63.31 96 GLU A O 1
ATOM 816 N N . GLU A 1 97 ? 20.559 -2.716 22.894 1.00 69.31 97 GLU A N 1
ATOM 817 C CA . GLU A 1 97 ? 21.602 -2.838 23.915 1.00 69.31 97 GLU A CA 1
ATOM 818 C C . GLU A 1 97 ? 21.495 -4.144 24.719 1.00 69.31 97 GLU A C 1
ATOM 820 O O . GLU A 1 97 ? 20.423 -4.518 25.212 1.00 69.31 97 GLU A O 1
ATOM 825 N N . GLU A 1 98 ? 22.637 -4.826 24.875 1.00 58.84 98 GLU A N 1
ATOM 826 C CA . GLU A 1 98 ? 22.791 -6.072 25.633 1.00 58.84 98 GLU A CA 1
ATOM 827 C C . GLU A 1 98 ? 22.500 -5.843 27.129 1.00 58.84 98 GLU A C 1
ATOM 829 O O . GLU A 1 98 ? 23.385 -5.523 27.919 1.00 58.84 98 GLU A O 1
ATOM 834 N N . GLY A 1 99 ? 21.232 -5.982 27.525 1.00 63.59 99 GLY A N 1
ATOM 835 C CA . GLY A 1 99 ? 20.790 -5.859 28.921 1.00 63.59 99 GLY A CA 1
ATOM 836 C C . GLY A 1 99 ? 19.435 -5.178 29.122 1.00 63.59 99 GLY A C 1
ATOM 837 O O . GLY A 1 99 ? 18.930 -5.157 30.245 1.00 63.59 99 GLY A O 1
ATOM 838 N N . GLY A 1 100 ? 18.822 -4.639 28.064 1.00 60.19 100 GLY A N 1
ATOM 839 C CA . GLY A 1 100 ? 17.478 -4.067 28.145 1.00 60.19 100 GLY A CA 1
ATOM 840 C C . GLY A 1 100 ? 16.392 -5.129 28.355 1.00 60.19 100 GLY A C 1
ATOM 841 O O . GLY A 1 100 ? 16.462 -6.231 27.813 1.00 60.19 100 GLY A O 1
ATOM 842 N N . ALA A 1 101 ? 15.349 -4.799 29.118 1.00 65.88 101 ALA A N 1
ATOM 843 C CA . ALA A 1 101 ? 14.114 -5.578 29.098 1.00 65.88 101 ALA A CA 1
ATOM 844 C C . ALA A 1 101 ? 13.422 -5.381 27.740 1.00 65.88 101 ALA A C 1
ATOM 846 O O . ALA A 1 101 ? 13.339 -4.261 27.235 1.00 65.88 101 ALA A O 1
ATOM 847 N N . SER A 1 102 ? 12.911 -6.459 27.152 1.00 68.56 102 SER A N 1
ATOM 848 C CA . SER A 1 102 ? 12.157 -6.397 25.902 1.00 68.56 102 SER A CA 1
ATOM 849 C C . SER A 1 102 ? 10.881 -5.567 26.097 1.00 68.56 102 SER A C 1
ATOM 851 O O . SER A 1 102 ? 9.987 -5.978 26.844 1.00 68.56 102 SER A O 1
ATOM 853 N N . LEU A 1 103 ? 10.791 -4.396 25.458 1.00 73.69 103 LEU A N 1
ATOM 854 C CA . LEU A 1 103 ? 9.634 -3.512 25.593 1.00 73.69 103 LEU A CA 1
ATOM 855 C C . LEU A 1 103 ? 8.485 -4.050 24.735 1.00 73.69 103 LEU A C 1
ATOM 857 O O . LEU A 1 103 ? 8.583 -4.143 23.510 1.00 73.69 103 LEU A O 1
ATOM 861 N N . LEU A 1 104 ? 7.386 -4.413 25.392 1.00 81.12 104 LEU A N 1
ATOM 862 C CA . LEU A 1 104 ? 6.170 -4.866 24.731 1.00 81.12 104 LEU A CA 1
ATOM 863 C C . LEU A 1 104 ? 5.382 -3.651 24.222 1.00 81.12 104 LEU A C 1
ATOM 865 O O . LEU A 1 104 ? 5.005 -2.776 25.004 1.00 81.12 104 LEU A O 1
ATOM 869 N N . ARG A 1 105 ? 5.127 -3.586 22.915 1.00 80.25 105 ARG A N 1
ATOM 870 C CA . ARG A 1 105 ? 4.391 -2.497 22.271 1.00 80.25 105 ARG A CA 1
ATOM 871 C C . ARG A 1 105 ? 3.116 -3.027 21.630 1.00 80.25 105 ARG A C 1
ATOM 873 O O . ARG A 1 105 ? 3.123 -4.029 20.920 1.00 80.25 105 ARG A O 1
ATOM 880 N N . LEU A 1 106 ? 2.023 -2.318 21.892 1.00 84.56 106 LEU A N 1
ATOM 881 C CA . LEU A 1 106 ? 0.691 -2.617 21.385 1.00 84.56 106 LEU A CA 1
ATOM 882 C C . LEU A 1 106 ? 0.245 -1.504 20.438 1.00 84.56 106 LEU A C 1
ATOM 884 O O . LEU A 1 106 ? 0.373 -0.321 20.771 1.00 84.56 106 LEU A O 1
ATOM 888 N N . LYS A 1 107 ? -0.275 -1.880 19.271 1.00 85.38 107 LYS A N 1
ATOM 889 C CA . LYS A 1 107 ? -0.790 -0.949 18.267 1.00 85.38 107 LYS A CA 1
ATOM 890 C C . LYS A 1 107 ? -2.075 -1.501 17.663 1.00 85.38 107 LYS A C 1
ATOM 892 O O . LYS A 1 107 ? -2.089 -2.660 17.261 1.00 85.38 107 LYS A O 1
ATOM 897 N N . SER A 1 108 ? -3.128 -0.688 17.607 1.00 85.88 108 SER A N 1
ATOM 898 C CA . SER A 1 108 ? -4.386 -1.070 16.955 1.00 85.88 108 SER A CA 1
ATOM 899 C C . SER A 1 108 ? -4.527 -0.382 15.601 1.00 85.88 108 SER A C 1
ATOM 901 O O . SER A 1 108 ? -4.161 0.788 15.435 1.00 85.88 108 SER A O 1
ATOM 903 N N . PHE A 1 109 ? -5.051 -1.127 14.635 1.00 85.00 109 PHE A N 1
ATOM 904 C CA . PHE A 1 109 ? -5.368 -0.660 13.299 1.00 85.00 109 PHE A CA 1
ATOM 905 C C . PHE A 1 109 ? -6.808 -1.016 12.930 1.00 85.00 109 PHE A C 1
ATOM 907 O O . PHE A 1 109 ? -7.267 -2.097 13.280 1.00 85.00 109 PHE A O 1
ATOM 914 N N . ARG A 1 110 ? -7.501 -0.163 12.170 1.00 84.31 110 ARG A N 1
ATOM 915 C CA . ARG A 1 110 ? -8.846 -0.455 11.642 1.00 84.31 110 ARG A CA 1
ATOM 916 C C . ARG A 1 110 ? -8.875 -0.569 10.124 1.00 84.31 110 ARG A C 1
ATOM 918 O O . ARG A 1 110 ? -8.008 -0.023 9.437 1.00 84.31 110 ARG A O 1
ATOM 925 N N . ASP A 1 111 ? -9.887 -1.280 9.633 1.00 84.25 111 ASP A N 1
ATOM 926 C CA . ASP A 1 111 ? -10.235 -1.401 8.214 1.00 84.25 111 ASP A CA 1
ATOM 927 C C . ASP A 1 111 ? -9.091 -1.921 7.323 1.00 84.25 111 ASP A C 1
ATOM 929 O O . ASP A 1 111 ? -8.878 -1.453 6.201 1.00 84.25 111 ASP A O 1
ATOM 933 N N . ILE A 1 112 ? -8.337 -2.912 7.810 1.00 84.06 112 ILE A N 1
ATOM 934 C CA . ILE A 1 112 ? -7.238 -3.513 7.042 1.00 84.06 112 ILE A CA 1
ATOM 935 C C . ILE A 1 112 ? -7.763 -4.676 6.197 1.00 84.06 112 ILE A C 1
ATOM 937 O O . ILE A 1 112 ? -8.337 -5.621 6.748 1.00 84.06 112 ILE A O 1
ATOM 941 N N . PRO A 1 113 ? -7.556 -4.672 4.868 1.00 82.56 113 PRO A N 1
ATOM 942 C CA . PRO A 1 113 ? -7.957 -5.791 4.032 1.00 82.56 113 PRO A CA 1
ATOM 943 C C . PRO A 1 113 ? -7.159 -7.035 4.413 1.00 82.56 113 PRO A C 1
ATOM 945 O O . PRO A 1 113 ? -5.960 -6.984 4.695 1.00 82.56 113 PRO A O 1
ATOM 948 N N . MET A 1 114 ? -7.813 -8.191 4.385 1.00 79.50 114 MET A N 1
ATOM 949 C CA . MET A 1 114 ? -7.210 -9.421 4.895 1.00 79.50 114 MET A CA 1
ATOM 950 C C . MET A 1 114 ? -5.968 -9.885 4.111 1.00 79.50 114 MET A C 1
ATOM 952 O O . MET A 1 114 ? -5.186 -10.685 4.621 1.00 79.50 114 MET A O 1
ATOM 956 N N . ALA A 1 115 ? -5.768 -9.387 2.888 1.00 78.31 115 ALA A N 1
ATOM 957 C CA . ALA A 1 115 ? -4.573 -9.643 2.086 1.00 78.31 115 ALA A CA 1
ATOM 958 C C . ALA A 1 115 ? -3.349 -8.808 2.511 1.00 78.31 115 ALA A C 1
ATOM 960 O O . ALA A 1 115 ? -2.222 -9.234 2.263 1.00 78.31 115 ALA A O 1
ATOM 961 N N . ASP A 1 116 ? -3.556 -7.669 3.180 1.00 79.69 116 ASP A N 1
ATOM 962 C CA . ASP A 1 116 ? -2.495 -6.711 3.517 1.00 79.69 116 ASP A CA 1
ATOM 963 C C . ASP A 1 116 ? -2.117 -6.740 5.010 1.00 79.69 116 ASP A C 1
ATOM 965 O O . ASP A 1 116 ? -1.413 -5.857 5.497 1.00 79.69 116 ASP A O 1
ATOM 969 N N . VAL A 1 117 ? -2.509 -7.784 5.750 1.00 81.44 117 VAL A N 1
ATOM 970 C CA . VAL A 1 117 ? -2.102 -7.975 7.160 1.00 81.44 117 VAL A CA 1
ATOM 971 C C . VAL A 1 117 ? -0.579 -8.056 7.311 1.00 81.44 117 VAL A C 1
ATOM 973 O O . VAL A 1 117 ? -0.018 -7.642 8.317 1.00 81.44 117 VAL A O 1
ATOM 976 N N . GLU A 1 118 ? 0.138 -8.546 6.303 1.00 78.19 118 GLU A N 1
ATOM 977 C CA . GLU A 1 118 ? 1.605 -8.583 6.346 1.00 78.19 118 GLU A CA 1
ATOM 978 C C . GLU A 1 118 ? 2.229 -7.181 6.405 1.00 78.19 118 GLU A C 1
ATOM 980 O O . GLU A 1 118 ? 3.290 -7.002 6.998 1.00 78.19 118 GLU A O 1
ATOM 985 N N . VAL A 1 119 ? 1.548 -6.178 5.841 1.00 78.56 119 VAL A N 1
ATOM 986 C CA . VAL A 1 119 ? 2.014 -4.786 5.782 1.00 78.56 119 VAL A CA 1
ATOM 987 C C . VAL A 1 119 ? 1.976 -4.126 7.162 1.00 78.56 119 VAL A C 1
ATOM 989 O O . VAL A 1 119 ? 2.755 -3.209 7.423 1.00 78.56 119 VAL A O 1
ATOM 992 N N . VAL A 1 120 ? 1.109 -4.595 8.066 1.00 80.25 120 VAL A N 1
ATOM 993 C CA . VAL A 1 120 ? 1.014 -4.044 9.425 1.00 80.25 120 VAL A CA 1
ATOM 994 C C . VAL A 1 120 ? 2.097 -4.550 10.374 1.00 80.25 120 VAL A C 1
ATOM 996 O O . VAL A 1 120 ? 2.335 -3.916 11.404 1.00 80.25 120 VAL A O 1
ATOM 999 N N . PHE A 1 121 ? 2.792 -5.642 10.041 1.00 78.19 121 PHE A N 1
ATOM 1000 C CA . PHE A 1 121 ? 3.863 -6.158 10.888 1.00 78.19 121 PHE A CA 1
ATOM 1001 C C . PHE A 1 121 ? 5.174 -5.379 10.686 1.00 78.19 121 PHE A C 1
ATOM 1003 O O . PHE A 1 121 ? 5.714 -5.347 9.574 1.00 78.19 121 PHE A O 1
ATOM 1010 N N . PRO A 1 122 ? 5.761 -4.807 11.757 1.00 64.94 122 PRO A N 1
ATOM 1011 C CA . PRO A 1 122 ? 7.069 -4.167 11.688 1.00 64.94 122 PRO A CA 1
ATOM 1012 C C . PRO A 1 122 ? 8.155 -5.239 11.501 1.00 64.94 122 PRO A C 1
ATOM 1014 O O . PRO A 1 122 ? 8.669 -5.801 12.460 1.00 64.94 122 PRO A O 1
ATOM 1017 N N . GLY A 1 123 ? 8.476 -5.574 10.249 1.00 60.19 123 GLY A N 1
ATOM 1018 C CA . GLY A 1 123 ? 9.514 -6.560 9.919 1.00 60.19 123 GLY A CA 1
ATOM 1019 C C . GLY A 1 123 ? 9.307 -7.281 8.588 1.00 60.19 123 GLY A C 1
ATOM 1020 O O . GLY A 1 123 ? 10.285 -7.697 7.966 1.00 60.19 123 GLY A O 1
ATOM 1021 N N . LEU A 1 124 ? 8.067 -7.368 8.097 1.00 59.66 124 LEU A N 1
ATOM 1022 C CA . LEU A 1 124 ? 7.787 -7.906 6.766 1.00 59.66 124 LEU A CA 1
ATOM 1023 C C . LEU A 1 124 ? 7.886 -6.780 5.733 1.00 59.66 124 LEU A C 1
ATOM 1025 O O . LEU A 1 124 ? 6.940 -6.042 5.473 1.00 59.66 124 LEU A O 1
ATOM 1029 N N . ARG A 1 125 ? 9.072 -6.624 5.133 1.00 56.94 125 ARG A N 1
ATOM 1030 C CA . ARG A 1 125 ? 9.236 -5.722 3.988 1.00 56.94 125 ARG A CA 1
ATOM 1031 C C . ARG A 1 125 ? 8.519 -6.313 2.784 1.00 56.94 125 ARG A C 1
ATOM 1033 O O . ARG A 1 125 ? 8.974 -7.293 2.198 1.00 56.94 125 ARG A O 1
ATOM 1040 N N . VAL A 1 126 ? 7.424 -5.680 2.384 1.00 58.53 126 VAL A N 1
ATOM 1041 C CA . VAL A 1 126 ? 6.780 -5.968 1.106 1.00 58.53 126 VAL A CA 1
ATOM 1042 C C . VAL A 1 126 ? 7.605 -5.294 0.010 1.00 58.53 126 VAL A C 1
ATOM 1044 O O . VAL A 1 126 ? 7.293 -4.197 -0.444 1.00 58.53 126 VAL A O 1
ATOM 1047 N N . ASP A 1 127 ? 8.686 -5.948 -0.425 1.00 57.41 127 ASP A N 1
ATOM 1048 C CA . ASP A 1 127 ? 9.456 -5.548 -1.611 1.00 57.41 127 ASP A CA 1
ATOM 1049 C C . ASP A 1 127 ? 8.644 -5.864 -2.884 1.00 57.41 127 ASP A C 1
ATOM 1051 O O . ASP A 1 127 ? 9.031 -6.653 -3.748 1.00 57.41 127 ASP A O 1
ATOM 1055 N N . ARG A 1 128 ? 7.460 -5.256 -3.016 1.00 56.44 128 ARG A N 1
ATOM 1056 C CA . ARG A 1 128 ? 6.651 -5.352 -4.229 1.00 56.44 128 ARG A CA 1
ATOM 1057 C C . ARG A 1 128 ? 7.192 -4.348 -5.236 1.00 56.44 128 ARG A C 1
ATOM 1059 O O . ARG A 1 128 ? 6.716 -3.221 -5.344 1.00 56.44 128 ARG A O 1
ATOM 1066 N N . MET A 1 129 ? 8.213 -4.765 -5.983 1.00 56.72 129 MET A N 1
ATOM 1067 C CA . MET A 1 129 ? 8.650 -4.025 -7.164 1.00 56.72 129 MET A CA 1
ATOM 1068 C C . MET A 1 129 ? 7.470 -3.850 -8.123 1.00 56.72 129 MET A C 1
ATOM 1070 O O . MET A 1 129 ? 6.773 -4.806 -8.470 1.00 56.72 129 MET A O 1
ATOM 1074 N N . LYS A 1 130 ? 7.250 -2.612 -8.568 1.00 66.94 130 LYS A N 1
ATOM 1075 C CA . LYS A 1 130 ? 6.228 -2.290 -9.561 1.00 66.94 130 LYS A CA 1
ATOM 1076 C C . LYS A 1 130 ? 6.558 -3.027 -10.858 1.00 66.94 130 LYS A C 1
ATOM 1078 O O . LYS A 1 130 ? 7.599 -2.784 -11.465 1.00 66.94 130 LYS A O 1
ATOM 1083 N N . SER A 1 131 ? 5.682 -3.925 -11.302 1.00 60.50 131 SER A N 1
ATOM 1084 C CA . SER A 1 131 ? 5.957 -4.765 -12.481 1.00 60.50 131 SER A CA 1
ATOM 1085 C C . SER A 1 131 ? 6.173 -3.939 -13.761 1.00 60.50 131 SER A C 1
ATOM 1087 O O . SER A 1 131 ? 6.958 -4.320 -14.628 1.00 60.50 131 SER A O 1
ATOM 1089 N N . ALA A 1 132 ? 5.583 -2.741 -13.837 1.00 66.75 132 ALA A N 1
ATOM 1090 C CA . ALA A 1 132 ? 5.840 -1.782 -14.908 1.00 66.75 132 ALA A CA 1
ATOM 1091 C C . ALA A 1 132 ? 7.326 -1.386 -15.034 1.00 66.75 132 ALA A C 1
ATOM 1093 O O . ALA A 1 132 ? 7.788 -1.100 -16.137 1.00 66.75 132 ALA A O 1
ATOM 1094 N N . ASP A 1 133 ? 8.089 -1.380 -13.940 1.00 71.56 133 ASP A N 1
ATOM 1095 C CA . ASP A 1 133 ? 9.510 -1.035 -13.973 1.00 71.56 133 ASP A CA 1
ATOM 1096 C C . ASP A 1 133 ? 10.385 -2.213 -14.419 1.00 71.56 133 ASP A C 1
ATOM 1098 O O . ASP A 1 133 ? 11.355 -2.006 -15.150 1.00 71.56 133 ASP A O 1
ATOM 1102 N N . ILE A 1 134 ? 9.984 -3.451 -14.106 1.00 71.81 134 ILE A N 1
ATOM 1103 C CA . ILE A 1 134 ? 10.605 -4.674 -14.648 1.00 71.81 134 ILE A CA 1
ATOM 1104 C C . ILE A 1 134 ? 10.467 -4.695 -16.174 1.00 71.81 134 ILE A C 1
ATOM 1106 O O . ILE A 1 134 ? 11.432 -4.952 -16.892 1.00 71.81 134 ILE A O 1
ATOM 1110 N N . VAL A 1 135 ? 9.289 -4.343 -16.690 1.00 74.19 135 VAL A N 1
ATOM 1111 C CA . VAL A 1 135 ? 9.031 -4.274 -18.135 1.00 74.19 135 VAL A CA 1
ATOM 1112 C C . VAL A 1 135 ? 9.907 -3.225 -18.810 1.00 74.19 135 VAL A C 1
ATOM 1114 O O . VAL A 1 135 ? 10.494 -3.501 -19.854 1.00 74.19 135 VAL A O 1
ATOM 1117 N N . LYS A 1 136 ? 10.034 -2.027 -18.227 1.00 74.81 136 LYS A N 1
ATOM 1118 C CA . LYS A 1 136 ? 10.931 -0.989 -18.765 1.00 74.81 136 LYS A CA 1
ATOM 1119 C C . LYS A 1 136 ? 12.377 -1.482 -18.831 1.00 74.81 136 LYS A C 1
ATOM 1121 O O . LYS A 1 136 ? 13.071 -1.202 -19.807 1.00 74.81 136 LYS A O 1
ATOM 1126 N N . LEU A 1 137 ? 12.812 -2.239 -17.825 1.00 75.50 137 LEU A N 1
ATOM 1127 C CA . LEU A 1 137 ? 14.155 -2.807 -17.754 1.00 75.50 137 LEU A CA 1
ATOM 1128 C C . LEU A 1 137 ? 14.377 -3.859 -18.855 1.00 75.50 137 LEU A C 1
ATOM 1130 O O . LEU A 1 137 ? 15.387 -3.809 -19.556 1.00 75.50 137 LEU A O 1
ATOM 1134 N N . VAL A 1 138 ? 13.390 -4.730 -19.094 1.00 80.12 138 VAL A N 1
ATOM 1135 C CA . VAL A 1 138 ? 13.399 -5.701 -20.204 1.00 80.12 138 VAL A CA 1
ATOM 1136 C C . VAL A 1 138 ? 13.393 -5.002 -21.570 1.00 80.12 138 VAL A C 1
ATOM 1138 O O . VAL A 1 138 ? 14.154 -5.383 -22.458 1.00 80.12 138 VAL A O 1
ATOM 1141 N N . MET A 1 139 ? 12.593 -3.947 -21.747 1.00 78.12 139 MET A N 1
ATOM 1142 C CA . MET A 1 139 ? 12.537 -3.186 -23.002 1.00 78.12 139 MET A CA 1
ATOM 1143 C C . MET A 1 139 ? 13.864 -2.494 -23.327 1.00 78.12 139 MET A C 1
ATOM 1145 O O . MET A 1 139 ? 14.281 -2.478 -24.484 1.00 78.12 139 MET A O 1
ATOM 1149 N N . ILE A 1 140 ? 14.565 -1.962 -22.324 1.00 78.38 140 ILE A N 1
ATOM 1150 C CA . ILE A 1 140 ? 15.895 -1.369 -22.523 1.00 78.38 140 ILE A CA 1
ATOM 1151 C C . ILE A 1 140 ? 16.946 -2.431 -22.812 1.00 78.38 140 ILE A C 1
ATOM 1153 O O . ILE A 1 140 ? 17.805 -2.205 -23.662 1.00 78.38 140 ILE A O 1
ATOM 1157 N N . LEU A 1 141 ? 16.862 -3.596 -22.168 1.00 81.50 141 LEU A N 1
ATOM 1158 C CA . LEU A 1 141 ? 17.746 -4.718 -22.465 1.00 81.50 141 LEU A CA 1
ATOM 1159 C C . LEU A 1 141 ? 17.595 -5.167 -23.929 1.00 81.50 141 LEU A C 1
ATOM 1161 O O . LEU A 1 141 ? 18.591 -5.296 -24.639 1.00 81.50 141 LEU A O 1
ATOM 1165 N N . LEU A 1 142 ? 16.356 -5.323 -24.406 1.00 83.38 142 LEU A N 1
ATOM 1166 C CA . LEU A 1 142 ? 16.050 -5.656 -25.802 1.00 83.38 142 LEU A CA 1
ATOM 1167 C C . LEU A 1 142 ? 16.535 -4.577 -26.775 1.00 83.38 142 LEU A C 1
ATOM 1169 O O . LEU A 1 142 ? 17.165 -4.899 -27.782 1.00 83.38 142 LEU A O 1
ATOM 1173 N N . ALA A 1 143 ? 16.298 -3.299 -26.466 1.00 81.44 143 ALA A N 1
ATOM 1174 C CA . ALA A 1 143 ? 16.792 -2.188 -27.276 1.00 81.44 143 ALA A CA 1
ATOM 1175 C C . ALA A 1 143 ? 18.332 -2.154 -27.331 1.00 81.44 143 ALA A C 1
ATOM 1177 O O . ALA A 1 143 ? 18.908 -1.877 -28.385 1.00 81.44 143 ALA A O 1
ATOM 1178 N N . GLY A 1 144 ? 19.005 -2.487 -26.226 1.00 79.75 144 GLY A N 1
ATOM 1179 C CA . GLY A 1 144 ? 20.460 -2.616 -26.164 1.00 79.75 144 GLY A CA 1
ATOM 1180 C C . GLY A 1 144 ? 20.995 -3.743 -27.042 1.00 79.75 144 GLY A C 1
ATOM 1181 O O . GLY A 1 144 ? 21.927 -3.522 -27.813 1.00 79.75 144 GLY A O 1
ATOM 1182 N N . ILE A 1 145 ? 20.361 -4.918 -27.001 1.00 81.00 145 ILE A N 1
ATOM 1183 C CA . ILE A 1 145 ? 20.713 -6.061 -27.857 1.00 81.00 145 ILE A CA 1
ATOM 1184 C C . ILE A 1 145 ? 20.486 -5.721 -29.337 1.00 81.00 145 ILE A C 1
ATOM 1186 O O . ILE A 1 145 ? 21.362 -5.968 -30.164 1.00 81.00 145 ILE A O 1
ATOM 1190 N N . ALA A 1 146 ? 19.355 -5.098 -29.677 1.00 81.06 146 ALA A N 1
ATOM 1191 C CA . ALA A 1 146 ? 19.057 -4.673 -31.044 1.00 81.06 146 ALA A CA 1
ATOM 1192 C C . ALA A 1 146 ? 20.083 -3.654 -31.567 1.00 81.06 146 ALA A C 1
ATOM 1194 O O . ALA A 1 146 ? 20.556 -3.767 -32.697 1.00 81.06 146 ALA A O 1
ATOM 1195 N N . THR A 1 147 ? 20.483 -2.700 -30.724 1.00 77.62 147 THR A N 1
ATOM 1196 C CA . THR A 1 147 ? 21.510 -1.705 -31.058 1.00 77.62 147 THR A CA 1
ATOM 1197 C C . THR A 1 147 ? 22.883 -2.352 -31.258 1.00 77.62 147 THR A C 1
ATOM 1199 O O . THR A 1 147 ? 23.605 -1.988 -32.186 1.00 77.62 147 THR A O 1
ATOM 1202 N N . ALA A 1 148 ? 23.242 -3.335 -30.428 1.00 74.81 148 ALA A N 1
ATOM 1203 C CA . ALA A 1 148 ? 24.499 -4.071 -30.553 1.00 74.81 148 ALA A CA 1
ATOM 1204 C C . ALA A 1 148 ? 24.548 -4.919 -31.834 1.00 74.81 148 ALA A C 1
ATOM 1206 O O . ALA A 1 148 ? 25.555 -4.903 -32.538 1.00 74.81 148 ALA A O 1
ATOM 1207 N N . LEU A 1 149 ? 23.448 -5.601 -32.176 1.00 78.44 149 LEU A N 1
ATOM 1208 C CA . LEU A 1 149 ? 23.319 -6.355 -33.426 1.00 78.44 149 LEU A CA 1
ATOM 1209 C C . LEU A 1 149 ? 23.389 -5.430 -34.643 1.00 78.44 149 LEU A C 1
ATOM 1211 O O . LEU A 1 149 ? 24.149 -5.696 -35.568 1.00 78.44 149 LEU A O 1
ATOM 1215 N N . TYR A 1 150 ? 22.662 -4.311 -34.628 1.00 76.81 150 TYR A N 1
ATOM 1216 C CA . TYR A 1 150 ? 22.714 -3.337 -35.717 1.00 76.81 150 TYR A CA 1
ATOM 1217 C C . TYR A 1 150 ? 24.131 -2.776 -35.906 1.00 76.81 150 TYR A C 1
ATOM 1219 O O . TYR A 1 150 ? 24.631 -2.703 -37.027 1.00 76.81 150 TYR A O 1
ATOM 1227 N N . GLY A 1 151 ? 24.819 -2.461 -34.804 1.00 72.31 151 GLY A N 1
ATOM 1228 C CA . GLY A 1 151 ? 26.221 -2.052 -34.822 1.00 72.31 151 GLY A CA 1
ATOM 1229 C C . GLY A 1 151 ? 27.167 -3.132 -35.356 1.00 72.31 151 GLY A C 1
ATOM 1230 O O . GLY A 1 151 ? 28.108 -2.798 -36.063 1.00 72.31 151 GLY A O 1
ATOM 1231 N N . ALA A 1 152 ? 26.928 -4.412 -35.067 1.00 70.31 152 ALA A N 1
ATOM 1232 C CA . ALA A 1 152 ? 27.771 -5.511 -35.541 1.00 70.31 152 ALA A CA 1
ATOM 1233 C C . ALA A 1 152 ? 27.579 -5.817 -37.036 1.00 70.31 152 ALA A C 1
ATOM 1235 O O . ALA A 1 152 ? 28.556 -6.068 -37.736 1.00 70.31 152 ALA A O 1
ATOM 1236 N N . PHE A 1 153 ? 26.338 -5.783 -37.530 1.00 71.19 153 PHE A N 1
ATOM 1237 C CA . PHE A 1 153 ? 26.019 -6.131 -38.918 1.00 71.19 153 PHE A CA 1
ATOM 1238 C C . PHE A 1 153 ? 26.239 -4.979 -39.905 1.00 71.19 153 PHE A C 1
ATOM 1240 O O . PHE A 1 153 ? 26.672 -5.220 -41.028 1.00 71.19 153 PHE A O 1
ATOM 1247 N N . PHE A 1 154 ? 25.953 -3.735 -39.510 1.00 65.88 154 PHE A N 1
ATOM 1248 C CA . PHE A 1 154 ? 25.954 -2.598 -40.438 1.00 65.88 154 PHE A CA 1
ATOM 1249 C C . PHE A 1 154 ? 27.161 -1.659 -40.295 1.00 65.88 154 PHE A C 1
ATOM 1251 O O . PHE A 1 154 ? 27.353 -0.793 -41.149 1.00 65.88 154 PHE A O 1
ATOM 1258 N N . ALA A 1 155 ? 28.015 -1.808 -39.273 1.00 60.62 155 ALA A N 1
ATOM 1259 C CA . ALA A 1 155 ? 29.197 -0.955 -39.124 1.00 60.62 155 ALA A CA 1
ATOM 1260 C C . ALA A 1 155 ? 30.397 -1.470 -39.941 1.00 60.62 155 ALA A C 1
ATOM 1262 O O . ALA A 1 155 ? 31.387 -1.953 -39.393 1.00 60.62 155 ALA A O 1
ATOM 1263 N N . THR A 1 156 ? 30.340 -1.311 -41.263 1.00 53.59 156 THR A N 1
ATOM 1264 C CA . THR A 1 156 ? 31.531 -1.406 -42.120 1.00 53.59 156 THR A CA 1
ATOM 1265 C C . THR A 1 156 ? 32.363 -0.121 -41.999 1.00 53.59 156 THR A C 1
ATOM 1267 O O . THR A 1 156 ? 31.869 0.982 -42.210 1.00 53.59 156 THR A O 1
ATOM 1270 N N . SER A 1 157 ? 33.614 -0.304 -41.556 1.00 61.56 157 SER A N 1
ATOM 1271 C CA . SER A 1 157 ? 34.783 0.598 -41.560 1.00 61.56 157 SER A CA 1
ATOM 1272 C C . SER A 1 157 ? 34.544 2.124 -41.524 1.00 61.56 157 SER A C 1
ATOM 1274 O O . SER A 1 157 ? 34.282 2.745 -42.548 1.00 61.56 157 SER A O 1
ATOM 1276 N N . GLY A 1 158 ? 34.773 2.750 -40.354 1.00 62.09 158 GLY A N 1
ATOM 1277 C CA . GLY A 1 158 ? 34.979 4.211 -40.224 1.00 62.09 158 GLY A CA 1
ATOM 1278 C C . GLY A 1 158 ? 34.137 4.954 -39.170 1.00 62.09 158 GLY A C 1
ATOM 1279 O O . GLY A 1 158 ? 34.328 6.146 -38.953 1.00 62.09 158 GLY A O 1
ATOM 1280 N N . GLY A 1 159 ? 33.224 4.280 -38.464 1.00 69.31 159 GLY A N 1
ATOM 1281 C CA . GLY A 1 159 ? 32.205 4.925 -37.617 1.00 69.31 159 GLY A CA 1
ATOM 1282 C C . GLY A 1 159 ? 32.507 5.049 -36.114 1.00 69.31 159 GLY A C 1
ATOM 1283 O O . GLY A 1 159 ? 31.628 4.754 -35.307 1.00 69.31 159 GLY A O 1
ATOM 1284 N N . TRP A 1 160 ? 33.708 5.457 -35.677 1.00 72.31 160 TRP A N 1
ATOM 1285 C CA . TRP A 1 160 ? 33.996 5.628 -34.229 1.00 72.31 160 TRP A CA 1
ATOM 1286 C C . TRP A 1 160 ? 32.994 6.565 -33.527 1.00 72.31 160 TRP A C 1
ATOM 1288 O O . TRP A 1 160 ? 32.455 6.224 -32.477 1.00 72.31 160 TRP A O 1
ATOM 1298 N N . LYS A 1 161 ? 32.654 7.695 -34.160 1.00 80.06 161 LYS A N 1
ATOM 1299 C CA . LYS A 1 161 ? 31.667 8.661 -33.642 1.00 80.06 161 LYS A CA 1
ATOM 1300 C C . LYS A 1 161 ? 30.259 8.058 -33.505 1.00 80.06 161 LYS A C 1
ATOM 1302 O O . LYS A 1 161 ? 29.555 8.346 -32.540 1.00 80.06 161 LYS A O 1
ATOM 1307 N N . VAL A 1 162 ? 29.864 7.178 -34.428 1.00 78.12 162 VAL A N 1
ATOM 1308 C CA . VAL A 1 162 ? 28.563 6.480 -34.395 1.00 78.12 162 VAL A CA 1
ATOM 1309 C C . VAL A 1 162 ? 28.513 5.482 -33.234 1.00 78.12 162 VAL A C 1
ATOM 1311 O O . VAL A 1 162 ? 27.516 5.395 -32.527 1.00 78.12 162 VAL A O 1
ATOM 1314 N N . ARG A 1 163 ? 29.621 4.784 -32.962 1.00 73.44 163 ARG A N 1
ATOM 1315 C CA . ARG A 1 163 ? 29.710 3.858 -31.821 1.00 73.44 163 ARG A CA 1
ATOM 1316 C C . ARG A 1 163 ? 29.613 4.584 -30.479 1.00 73.44 163 ARG A C 1
ATOM 1318 O O . ARG A 1 163 ? 28.848 4.162 -29.619 1.00 73.44 163 ARG A O 1
ATOM 1325 N N . VAL A 1 164 ? 30.329 5.698 -30.318 1.00 80.19 164 VAL A N 1
ATOM 1326 C CA . VAL A 1 164 ? 30.298 6.496 -29.077 1.00 80.19 164 VAL A CA 1
ATOM 1327 C C . VAL A 1 164 ? 28.907 7.083 -28.818 1.00 80.19 164 VAL A C 1
ATOM 1329 O O . VAL A 1 164 ? 28.427 7.037 -27.688 1.00 80.19 164 VAL A O 1
ATOM 1332 N N . THR A 1 165 ? 28.228 7.584 -29.852 1.00 82.12 165 THR A N 1
ATOM 1333 C CA . THR A 1 165 ? 26.871 8.144 -29.713 1.00 82.12 165 THR A CA 1
ATOM 1334 C C . THR A 1 165 ? 25.824 7.076 -29.387 1.00 82.12 165 THR A C 1
ATOM 1336 O O . THR A 1 165 ? 24.986 7.312 -28.519 1.00 82.12 165 THR A O 1
ATOM 1339 N N . LEU A 1 166 ? 25.905 5.882 -29.987 1.00 78.62 166 LEU A N 1
ATOM 1340 C CA . LEU A 1 166 ? 25.028 4.753 -29.647 1.00 78.62 166 LEU A CA 1
ATOM 1341 C C . LEU A 1 166 ? 25.217 4.279 -28.200 1.00 78.62 166 LEU A C 1
ATOM 1343 O O . LEU A 1 166 ? 24.235 4.082 -27.483 1.00 78.62 166 LEU A O 1
ATOM 1347 N N . ILE A 1 167 ? 26.467 4.145 -27.746 1.00 80.81 167 ILE A N 1
ATOM 1348 C CA . ILE A 1 167 ? 26.776 3.759 -26.361 1.00 80.81 167 ILE A CA 1
ATOM 1349 C C . ILE A 1 167 ? 26.305 4.844 -25.383 1.00 80.81 167 ILE A C 1
ATOM 1351 O O . ILE A 1 167 ? 25.691 4.530 -24.364 1.00 80.81 167 ILE A O 1
ATOM 1355 N N . GLY A 1 168 ? 26.528 6.122 -25.706 1.00 84.94 168 GLY A N 1
ATOM 1356 C CA . GLY A 1 168 ? 26.060 7.247 -24.895 1.00 84.94 168 GLY A CA 1
ATOM 1357 C C . GLY A 1 168 ? 24.536 7.286 -24.757 1.00 84.94 168 GLY A C 1
ATOM 1358 O O . GLY A 1 168 ? 24.022 7.475 -23.654 1.00 84.94 168 GLY A O 1
ATOM 1359 N N . LEU A 1 169 ? 23.804 7.033 -25.847 1.00 83.62 169 LEU A N 1
ATOM 1360 C CA . LEU A 1 169 ? 22.342 6.952 -25.829 1.00 83.62 169 LEU A CA 1
ATOM 1361 C C . LEU A 1 169 ? 21.854 5.790 -24.948 1.00 83.62 169 LEU A C 1
ATOM 1363 O O . LEU A 1 169 ? 20.908 5.958 -24.178 1.00 83.62 169 LEU A O 1
ATOM 1367 N N . LEU A 1 170 ? 22.516 4.630 -25.030 1.00 82.06 170 LEU A N 1
ATOM 1368 C CA . LEU A 1 170 ? 22.196 3.456 -24.217 1.00 82.06 170 LEU A CA 1
ATOM 1369 C C . LEU A 1 170 ? 22.390 3.738 -22.722 1.00 82.06 170 LEU A C 1
ATOM 1371 O O . LEU A 1 170 ? 21.493 3.463 -21.926 1.00 82.06 170 LEU A O 1
ATOM 1375 N N . LEU A 1 171 ? 23.530 4.327 -22.346 1.00 83.31 171 LEU A N 1
ATOM 1376 C CA . LEU A 1 171 ? 23.833 4.678 -20.957 1.00 83.31 171 LEU A CA 1
ATOM 1377 C C . LEU A 1 171 ? 22.850 5.714 -20.406 1.00 83.31 171 LEU A C 1
ATOM 1379 O O . LEU A 1 171 ? 22.350 5.551 -19.294 1.00 83.31 171 LEU A O 1
ATOM 1383 N N . LEU A 1 172 ? 22.515 6.742 -21.191 1.00 86.75 172 LEU A N 1
ATOM 1384 C CA . LEU A 1 172 ? 21.541 7.755 -20.788 1.00 86.75 172 LEU A CA 1
ATOM 1385 C C . LEU A 1 172 ? 20.152 7.142 -20.558 1.00 86.75 172 LEU A C 1
ATOM 1387 O O . LEU A 1 172 ? 19.490 7.464 -19.570 1.00 86.75 172 LEU A O 1
ATOM 1391 N N . ARG A 1 173 ? 19.718 6.229 -21.437 1.00 83.69 173 ARG A N 1
ATOM 1392 C CA . ARG A 1 173 ? 18.447 5.505 -21.280 1.00 83.69 173 ARG A CA 1
ATOM 1393 C C . ARG A 1 173 ? 18.457 4.601 -20.055 1.00 83.69 173 ARG A C 1
ATOM 1395 O O . ARG A 1 173 ? 17.509 4.663 -19.277 1.00 83.69 173 ARG A O 1
ATOM 1402 N N . ALA A 1 174 ? 19.528 3.836 -19.845 1.00 80.06 174 ALA A N 1
ATOM 1403 C CA . ALA A 1 174 ? 19.687 2.991 -18.665 1.00 80.06 174 ALA A CA 1
ATOM 1404 C C . ALA A 1 174 ? 19.616 3.817 -17.370 1.00 80.06 174 ALA A C 1
ATOM 1406 O O . ALA A 1 174 ? 18.879 3.470 -16.444 1.00 80.06 174 ALA A O 1
ATOM 1407 N N . PHE A 1 175 ? 20.306 4.958 -17.339 1.00 86.50 175 PHE A N 1
ATOM 1408 C CA . PHE A 1 175 ? 20.298 5.881 -16.211 1.00 86.50 175 PHE A CA 1
ATOM 1409 C C . PHE A 1 175 ? 18.919 6.507 -15.957 1.00 86.50 175 PHE A C 1
ATOM 1411 O O . PHE A 1 175 ? 18.478 6.603 -14.810 1.00 86.50 175 PHE A O 1
ATOM 1418 N N . GLN A 1 176 ? 18.198 6.886 -17.017 1.00 85.94 176 GLN A N 1
ATOM 1419 C CA . GLN A 1 176 ? 16.830 7.397 -16.914 1.00 85.94 176 GLN A CA 1
ATOM 1420 C C . GLN A 1 176 ? 15.897 6.369 -16.262 1.00 85.94 176 GLN A C 1
ATOM 1422 O O . GLN A 1 176 ? 15.129 6.711 -15.361 1.00 85.94 176 GLN A O 1
ATOM 1427 N N . THR A 1 177 ? 15.969 5.104 -16.677 1.00 79.75 177 THR A N 1
ATOM 1428 C CA . THR A 1 177 ? 15.154 4.049 -16.063 1.00 79.75 177 THR A CA 1
ATOM 1429 C C . THR A 1 177 ? 15.576 3.688 -14.663 1.00 79.75 177 THR A C 1
ATOM 1431 O O . THR A 1 177 ? 14.701 3.460 -13.836 1.00 79.75 177 THR A O 1
ATOM 1434 N N . TRP A 1 178 ? 16.875 3.690 -14.369 1.00 80.44 178 TRP A N 1
ATOM 1435 C CA . TRP A 1 178 ? 17.354 3.508 -13.005 1.00 80.44 178 TRP A CA 1
ATOM 1436 C C . TRP A 1 178 ? 16.705 4.528 -12.067 1.00 80.44 178 TRP A C 1
ATOM 1438 O O . TRP A 1 178 ? 16.091 4.157 -11.069 1.00 80.44 178 TRP A O 1
ATOM 1448 N N . ARG A 1 179 ? 16.739 5.816 -12.435 1.00 82.69 179 ARG A N 1
ATOM 1449 C CA . ARG A 1 179 ? 16.060 6.861 -11.657 1.00 82.69 179 ARG A CA 1
ATOM 1450 C C . ARG A 1 179 ? 14.551 6.652 -11.576 1.00 82.69 179 ARG A C 1
ATOM 1452 O O . ARG A 1 179 ? 13.977 6.870 -10.517 1.00 82.69 179 ARG A O 1
ATOM 1459 N N . SER A 1 180 ? 13.907 6.205 -12.656 1.00 81.50 180 SER A N 1
ATOM 1460 C CA . SER A 1 180 ? 12.474 5.882 -12.627 1.00 81.50 180 SER A CA 1
ATOM 1461 C C . SER A 1 180 ? 12.149 4.791 -11.602 1.00 81.50 180 SER A C 1
ATOM 1463 O O . SER A 1 180 ? 11.132 4.915 -10.930 1.00 81.50 180 SER A O 1
ATOM 1465 N N . VAL A 1 181 ? 12.981 3.752 -11.486 1.00 78.56 181 VAL A N 1
ATOM 1466 C CA . VAL A 1 181 ? 12.796 2.650 -10.522 1.00 78.56 181 VAL A CA 1
ATOM 1467 C C . VAL A 1 181 ? 12.981 3.157 -9.093 1.00 78.56 181 VAL A C 1
ATOM 1469 O O . VAL A 1 181 ? 12.168 2.865 -8.220 1.00 78.56 181 VAL A O 1
ATOM 1472 N N . VAL A 1 182 ? 14.030 3.950 -8.856 1.00 83.12 182 VAL A N 1
ATOM 1473 C CA . VAL A 1 182 ? 14.312 4.528 -7.533 1.00 83.12 182 VAL A CA 1
ATOM 1474 C C . VAL A 1 182 ? 13.166 5.431 -7.076 1.00 83.12 182 VAL A C 1
ATOM 1476 O O . VAL A 1 182 ? 12.676 5.273 -5.962 1.00 83.12 182 VAL A O 1
ATOM 1479 N N . ASN A 1 183 ? 12.684 6.315 -7.953 1.00 84.38 183 ASN A N 1
ATOM 1480 C CA . ASN A 1 183 ? 11.563 7.203 -7.644 1.00 84.38 183 ASN A CA 1
ATOM 1481 C C . ASN A 1 183 ? 10.259 6.424 -7.414 1.00 84.38 183 ASN A C 1
ATOM 1483 O O . ASN A 1 183 ? 9.469 6.776 -6.545 1.00 84.38 183 ASN A O 1
ATOM 1487 N N . ALA A 1 184 ? 10.018 5.358 -8.182 1.00 81.06 184 ALA A N 1
ATOM 1488 C CA . ALA A 1 184 ? 8.836 4.525 -7.991 1.00 81.06 184 ALA A CA 1
ATOM 1489 C C . ALA A 1 184 ? 8.854 3.806 -6.634 1.00 81.06 184 ALA A C 1
ATOM 1491 O O . ALA A 1 184 ? 7.800 3.671 -6.011 1.00 81.06 184 ALA A O 1
ATOM 1492 N N . LYS A 1 185 ? 10.037 3.387 -6.164 1.00 81.12 185 LYS A N 1
ATOM 1493 C CA . LYS A 1 185 ? 10.204 2.777 -4.842 1.00 81.12 185 LYS A CA 1
ATOM 1494 C C . LYS A 1 185 ? 9.873 3.766 -3.724 1.00 81.12 185 LYS A C 1
ATOM 1496 O O . LYS A 1 185 ? 9.051 3.442 -2.876 1.00 81.12 185 LYS A O 1
ATOM 1501 N N . SER A 1 186 ? 10.425 4.981 -3.770 1.00 82.56 186 SER A N 1
ATOM 1502 C CA . SER A 1 186 ? 10.168 5.981 -2.724 1.00 82.56 186 SER A CA 1
ATOM 1503 C C . SER A 1 186 ? 8.689 6.362 -2.628 1.00 82.56 186 SER A C 1
ATOM 1505 O O . SER A 1 186 ? 8.141 6.415 -1.536 1.00 82.56 186 SER A O 1
ATOM 1507 N N . THR A 1 187 ? 8.005 6.547 -3.763 1.00 85.12 187 THR A N 1
ATOM 1508 C CA . THR A 1 187 ? 6.566 6.863 -3.758 1.00 85.12 187 THR A CA 1
ATOM 1509 C C . THR A 1 187 ? 5.718 5.731 -3.175 1.00 85.12 187 THR A C 1
ATOM 1511 O O . THR A 1 187 ? 4.706 5.996 -2.532 1.00 85.12 187 THR A O 1
ATOM 1514 N N . MET A 1 188 ? 6.106 4.472 -3.397 1.00 81.19 188 MET A N 1
ATOM 1515 C CA . MET A 1 188 ? 5.398 3.326 -2.824 1.00 81.19 188 MET A CA 1
ATOM 1516 C C . MET A 1 188 ? 5.585 3.261 -1.309 1.00 81.19 188 MET A C 1
ATOM 1518 O O . MET A 1 188 ? 4.614 3.056 -0.585 1.00 81.19 188 MET A O 1
ATOM 1522 N N . ASP A 1 189 ? 6.812 3.489 -0.839 1.00 83.25 189 ASP A N 1
ATOM 1523 C CA . ASP A 1 189 ? 7.128 3.517 0.588 1.00 83.25 189 ASP A CA 1
ATOM 1524 C C . ASP A 1 189 ? 6.333 4.623 1.303 1.00 83.25 189 ASP A C 1
ATOM 1526 O O . ASP A 1 189 ? 5.772 4.391 2.374 1.00 83.25 189 ASP A O 1
ATOM 1530 N N . ASP A 1 190 ? 6.213 5.802 0.688 1.00 86.00 190 ASP A N 1
ATOM 1531 C CA . ASP A 1 190 ? 5.417 6.912 1.222 1.00 86.00 190 ASP A CA 1
ATOM 1532 C C . ASP A 1 190 ? 3.915 6.593 1.239 1.00 86.00 190 ASP A C 1
ATOM 1534 O O . ASP A 1 190 ? 3.227 6.879 2.223 1.00 86.00 190 ASP A O 1
ATOM 1538 N N . PHE A 1 191 ? 3.394 5.950 0.189 1.00 85.75 191 PHE A N 1
ATOM 1539 C CA . PHE A 1 191 ? 1.999 5.510 0.149 1.00 85.75 191 PHE A CA 1
ATOM 1540 C C . PHE A 1 191 ? 1.700 4.500 1.263 1.00 85.75 191 PHE A C 1
ATOM 1542 O O . PHE A 1 191 ? 0.767 4.703 2.029 1.00 85.75 191 PHE A O 1
ATOM 1549 N N . VAL A 1 192 ? 2.532 3.467 1.422 1.00 84.25 192 VAL A N 1
ATOM 1550 C CA . VAL A 1 192 ? 2.358 2.456 2.479 1.00 84.25 192 VAL A CA 1
ATOM 1551 C C . VAL A 1 192 ? 2.420 3.091 3.869 1.00 84.25 192 VAL A C 1
ATOM 1553 O O . VAL A 1 192 ? 1.611 2.779 4.742 1.00 84.25 192 VAL A O 1
ATOM 1556 N N . ARG A 1 193 ? 3.359 4.015 4.092 1.00 83.56 193 ARG A N 1
ATOM 1557 C CA . ARG A 1 193 ? 3.482 4.723 5.374 1.00 83.56 193 ARG A CA 1
ATOM 1558 C C . ARG A 1 193 ? 2.261 5.577 5.680 1.00 83.56 193 ARG A C 1
ATOM 1560 O O . ARG A 1 193 ? 1.781 5.548 6.808 1.00 83.56 193 ARG A O 1
ATOM 1567 N N . THR A 1 194 ? 1.767 6.328 4.700 1.00 84.88 194 THR A N 1
ATOM 1568 C CA . THR A 1 194 ? 0.592 7.193 4.881 1.00 84.88 194 THR A CA 1
ATOM 1569 C C . THR A 1 194 ? -0.675 6.375 5.101 1.00 84.88 194 THR A C 1
ATOM 1571 O O . THR A 1 194 ? -1.435 6.692 6.013 1.00 84.88 194 THR A O 1
ATOM 1574 N N . THR A 1 195 ? -0.875 5.273 4.372 1.00 82.69 195 THR A N 1
ATOM 1575 C CA . THR A 1 195 ? -2.013 4.373 4.613 1.00 82.69 195 THR A CA 1
ATOM 1576 C C . THR A 1 195 ? -1.952 3.748 6.002 1.00 82.69 195 THR A C 1
ATOM 1578 O O . THR A 1 195 ? -2.932 3.802 6.735 1.00 82.69 195 THR A O 1
ATOM 1581 N N . LEU A 1 196 ? -0.788 3.237 6.421 1.00 81.94 196 LEU A N 1
ATOM 1582 C CA . LEU A 1 196 ? -0.610 2.673 7.764 1.00 81.94 196 LEU A CA 1
ATOM 1583 C C . LEU A 1 196 ? -0.779 3.715 8.873 1.00 81.94 196 LEU A C 1
ATOM 1585 O O . LEU A 1 196 ? -1.223 3.376 9.969 1.00 81.94 196 LEU A O 1
ATOM 1589 N N . TYR A 1 197 ? -0.401 4.967 8.610 1.00 81.88 197 TYR A N 1
ATOM 1590 C CA . TYR A 1 197 ? -0.607 6.070 9.541 1.00 81.88 197 TYR A CA 1
ATOM 1591 C C . TYR A 1 197 ? -2.097 6.361 9.726 1.00 81.88 197 TYR A C 1
ATOM 1593 O O . TYR A 1 197 ? -2.554 6.447 10.859 1.00 81.88 197 TYR A O 1
ATOM 1601 N N . HIS A 1 198 ? -2.862 6.439 8.635 1.00 82.38 198 HIS A N 1
ATOM 1602 C CA . HIS A 1 198 ? -4.303 6.683 8.703 1.00 82.38 198 HIS A CA 1
ATOM 1603 C C . HIS A 1 198 ? -5.096 5.504 9.283 1.00 82.38 198 HIS A C 1
ATOM 1605 O O . HIS A 1 198 ? -6.082 5.735 9.975 1.00 82.38 198 HIS A O 1
ATOM 1611 N N . SER A 1 199 ? -4.665 4.261 9.053 1.00 80.00 199 SER A N 1
ATOM 1612 C CA . SER A 1 199 ? -5.307 3.077 9.641 1.00 80.00 199 SER A CA 1
ATOM 1613 C C . SER A 1 199 ? -4.953 2.858 11.116 1.00 80.00 199 SER A C 1
ATOM 1615 O O . SER A 1 199 ? -5.657 2.124 11.800 1.00 80.00 199 SER A O 1
ATOM 1617 N N . SER A 1 200 ? -3.871 3.458 11.619 1.00 81.12 200 SER A N 1
ATOM 1618 C CA . SER A 1 200 ? -3.421 3.325 13.009 1.00 81.12 200 SER A CA 1
ATOM 1619 C C . SER A 1 200 ? -4.236 4.234 13.926 1.00 81.12 200 SER A C 1
ATOM 1621 O O . SER A 1 200 ? -3.936 5.422 14.023 1.00 81.12 200 SER A O 1
ATOM 1623 N N . GLN A 1 201 ? -5.215 3.685 14.642 1.00 68.62 201 GLN A N 1
ATOM 1624 C CA . GLN A 1 201 ? -6.091 4.494 15.490 1.00 68.62 201 GLN A CA 1
ATOM 1625 C C . GLN A 1 201 ? -5.494 4.836 16.855 1.00 68.62 201 GLN A C 1
ATOM 1627 O O . GLN A 1 201 ? -5.652 5.968 17.297 1.00 68.62 201 GLN A O 1
ATOM 1632 N N . ASP A 1 202 ? -4.781 3.906 17.502 1.00 69.50 202 ASP A N 1
ATOM 1633 C CA . ASP A 1 202 ? -4.300 4.133 18.867 1.00 69.50 202 ASP A CA 1
ATOM 1634 C C . ASP A 1 202 ? -3.013 3.380 19.221 1.00 69.50 202 ASP A C 1
ATOM 1636 O O . ASP A 1 202 ? -2.728 2.275 18.743 1.00 69.50 202 ASP A O 1
ATOM 1640 N N . SER A 1 203 ? -2.224 4.000 20.105 1.00 69.06 203 SER A N 1
ATOM 1641 C CA . SER A 1 203 ? -0.943 3.478 20.588 1.00 69.06 203 SER A CA 1
ATOM 1642 C C . SER A 1 203 ? -1.012 3.117 22.069 1.00 69.06 203 SER A C 1
ATOM 1644 O O . SER A 1 203 ? -1.317 3.958 22.917 1.00 69.06 203 SER A O 1
ATOM 1646 N N . GLN A 1 204 ? -0.626 1.875 22.375 1.00 70.38 204 GLN A N 1
ATOM 1647 C CA . GLN A 1 204 ? -0.351 1.318 23.702 1.00 70.38 204 GLN A CA 1
ATOM 1648 C C . GLN A 1 204 ? -1.480 1.469 24.732 1.00 70.38 204 GLN A C 1
ATOM 1650 O O . GLN A 1 204 ? -2.209 0.514 24.982 1.00 70.38 204 GLN A O 1
ATOM 1655 N N . LYS A 1 205 ? -1.607 2.646 25.356 1.00 73.38 205 LYS A N 1
ATOM 1656 C CA . LYS A 1 205 ? -2.537 2.885 26.468 1.00 73.38 205 LYS A CA 1
ATOM 1657 C C . LYS A 1 205 ? -3.986 2.982 26.002 1.00 73.38 205 LYS A C 1
ATOM 1659 O O . LYS A 1 205 ? -4.846 2.442 26.682 1.00 73.38 205 LYS A O 1
ATOM 1664 N N . GLY A 1 206 ? -4.241 3.614 24.853 1.00 79.06 206 GLY A N 1
ATOM 1665 C CA . GLY A 1 206 ? -5.598 3.748 24.306 1.00 79.06 206 GLY A CA 1
ATOM 1666 C C . GLY A 1 206 ? -6.234 2.388 24.021 1.00 79.06 206 GLY A C 1
ATOM 1667 O O . GLY A 1 206 ? -7.331 2.107 24.488 1.00 79.06 206 GLY A O 1
ATOM 1668 N N . VAL A 1 207 ? -5.478 1.489 23.383 1.00 81.44 207 VAL A N 1
ATOM 1669 C CA . VAL A 1 207 ? -5.927 0.118 23.078 1.00 81.44 207 VAL A CA 1
ATOM 1670 C C . VAL A 1 207 ? -6.164 -0.701 24.350 1.00 81.44 207 VAL A C 1
ATOM 1672 O O . VAL A 1 207 ? -7.146 -1.427 24.440 1.00 81.44 207 VAL A O 1
ATOM 1675 N N . LEU A 1 208 ? -5.286 -0.577 25.351 1.00 82.62 208 LEU A N 1
ATOM 1676 C CA . LEU A 1 208 ? -5.443 -1.271 26.635 1.00 82.62 208 LE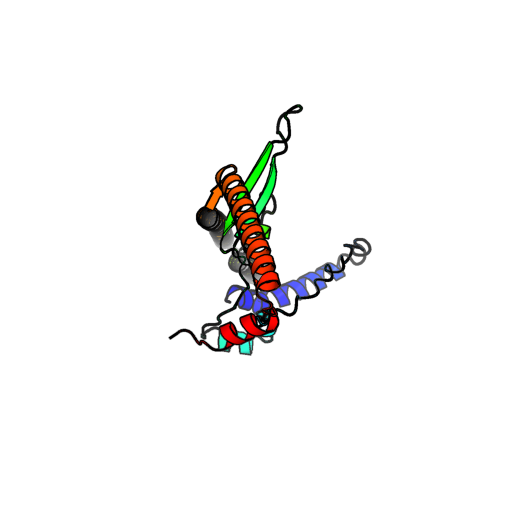U A CA 1
ATOM 1677 C C . LEU A 1 208 ? -6.670 -0.786 27.411 1.00 82.62 208 LEU A C 1
ATOM 1679 O O . LEU A 1 208 ? -7.396 -1.605 27.965 1.00 82.62 208 LEU A O 1
ATOM 1683 N N . LEU A 1 209 ? -6.907 0.527 27.438 1.00 84.38 209 LEU A N 1
ATOM 1684 C CA . LEU A 1 209 ? -8.092 1.109 28.068 1.00 84.38 209 LEU A CA 1
ATOM 1685 C C . LEU A 1 209 ? -9.365 0.685 27.339 1.00 84.38 209 LEU A C 1
ATOM 1687 O O . LEU A 1 209 ? -10.320 0.296 27.997 1.00 84.38 209 LEU A O 1
ATOM 1691 N N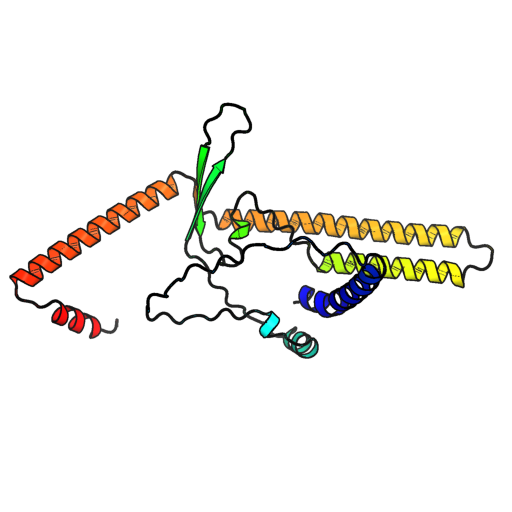 . TYR A 1 210 ? -9.353 0.684 26.005 1.00 85.25 210 TYR A N 1
ATOM 1692 C CA . TYR A 1 210 ? -10.476 0.204 25.205 1.00 85.25 210 TYR A CA 1
ATOM 1693 C C . TYR A 1 210 ? -10.773 -1.278 25.457 1.00 85.25 210 TYR A C 1
ATOM 1695 O O . TYR A 1 210 ? -11.926 -1.652 25.654 1.00 85.25 210 TYR A O 1
ATOM 1703 N N . ALA A 1 211 ? -9.743 -2.126 25.509 1.00 84.81 211 ALA A N 1
ATOM 1704 C CA . ALA A 1 211 ? -9.911 -3.539 25.833 1.00 84.81 211 ALA A CA 1
ATOM 1705 C C . ALA A 1 211 ? -10.446 -3.738 27.261 1.00 84.81 211 ALA A C 1
ATOM 1707 O O . ALA A 1 211 ? -11.315 -4.578 27.474 1.00 84.81 211 ALA A O 1
ATOM 1708 N N . CYS A 1 212 ? -9.960 -2.956 28.230 1.00 89.31 212 CYS A N 1
ATOM 1709 C CA . CYS A 1 212 ? -10.442 -3.001 29.608 1.00 89.31 212 CYS A CA 1
ATOM 1710 C C . CYS A 1 212 ? -11.917 -2.581 29.713 1.00 89.31 212 CYS A C 1
ATOM 1712 O O . CYS A 1 212 ? -12.704 -3.305 30.314 1.00 89.31 212 CYS A O 1
ATOM 1714 N N . ASP A 1 213 ? -12.296 -1.467 29.081 1.00 92.00 213 ASP A N 1
ATOM 1715 C CA . ASP A 1 213 ? -13.682 -0.978 29.025 1.00 92.00 213 ASP A CA 1
ATOM 1716 C C . ASP A 1 213 ? -14.599 -1.977 28.301 1.00 92.00 213 ASP A C 1
ATOM 1718 O O . ASP A 1 213 ? -15.707 -2.259 28.747 1.00 92.00 213 ASP A O 1
ATOM 1722 N N . SER A 1 214 ? -14.105 -2.605 27.230 1.00 89.50 214 SER A N 1
ATOM 1723 C CA . SER A 1 214 ? -14.849 -3.648 26.517 1.00 89.50 214 SER A CA 1
ATOM 1724 C C . SER A 1 214 ? -15.138 -4.846 27.425 1.00 89.50 214 SER A C 1
ATOM 1726 O O . SER A 1 214 ? -16.269 -5.326 27.456 1.00 89.50 214 SER A O 1
ATOM 1728 N N . ILE A 1 215 ? -14.150 -5.315 28.196 1.00 93.06 215 ILE A N 1
ATOM 1729 C CA . ILE A 1 215 ? -14.334 -6.424 29.146 1.00 93.06 215 ILE A CA 1
ATOM 1730 C C . ILE A 1 215 ? -15.334 -6.040 30.245 1.00 93.06 215 ILE A C 1
ATOM 1732 O O . ILE A 1 215 ? -16.240 -6.821 30.524 1.00 93.06 215 ILE A O 1
ATOM 1736 N N . GLU A 1 216 ? -15.223 -4.838 30.814 1.00 93.12 216 GLU A N 1
ATOM 1737 C CA . GLU A 1 216 ? -16.156 -4.340 31.835 1.00 93.12 216 GLU A CA 1
ATOM 1738 C C . GLU A 1 216 ? -17.598 -4.272 31.301 1.00 93.12 216 GLU A C 1
ATOM 1740 O O . GLU A 1 216 ? -18.543 -4.723 31.953 1.00 93.12 216 GLU A O 1
ATOM 1745 N N . GLN A 1 217 ? -17.785 -3.792 30.068 1.00 93.31 217 GLN A N 1
ATOM 1746 C CA . GLN A 1 217 ? -19.097 -3.768 29.417 1.00 93.31 217 GLN A CA 1
ATOM 1747 C C . GLN A 1 217 ? -19.642 -5.172 29.132 1.00 93.31 217 GLN A C 1
ATOM 1749 O O . GLN A 1 217 ? -20.853 -5.391 29.242 1.00 93.31 217 GLN A O 1
ATOM 1754 N N . HIS A 1 218 ? -18.783 -6.126 28.766 1.00 93.62 218 HIS A N 1
ATOM 1755 C CA . HIS A 1 218 ? -19.183 -7.521 28.581 1.00 93.62 218 HIS A CA 1
ATOM 1756 C C . HIS A 1 218 ? -19.634 -8.154 29.901 1.00 93.62 218 HIS A C 1
ATOM 1758 O O . HIS A 1 218 ? -20.717 -8.738 29.945 1.00 93.62 218 HIS A O 1
ATOM 1764 N N . GLU A 1 219 ? -18.886 -7.949 30.985 1.00 95.62 219 GLU A N 1
ATOM 1765 C CA . GLU A 1 219 ? -19.254 -8.421 32.324 1.00 95.62 219 GLU A CA 1
ATOM 1766 C C . GLU A 1 219 ? -20.592 -7.823 32.785 1.00 95.62 219 GLU A C 1
ATOM 1768 O O . GLU A 1 219 ? -21.469 -8.536 33.282 1.00 95.62 219 GLU A O 1
ATOM 1773 N N . HIS A 1 220 ? -20.806 -6.524 32.553 1.00 96.31 220 HIS A N 1
ATOM 1774 C CA . HIS A 1 220 ? -22.062 -5.867 32.906 1.00 96.31 220 HIS A CA 1
ATOM 1775 C C . HIS A 1 220 ? -23.262 -6.433 32.127 1.00 96.31 220 HIS A C 1
ATOM 1777 O O . HIS A 1 220 ? -24.328 -6.663 32.705 1.00 96.31 220 HIS A O 1
ATOM 1783 N N . ARG A 1 221 ? -23.097 -6.702 30.823 1.00 94.44 221 ARG A N 1
ATOM 1784 C CA . ARG A 1 221 ? -24.144 -7.320 29.989 1.00 94.44 221 ARG A CA 1
ATOM 1785 C C . ARG A 1 221 ? -24.466 -8.744 30.437 1.00 94.44 221 ARG A C 1
ATOM 1787 O O . ARG A 1 221 ? -25.642 -9.094 30.504 1.00 94.44 221 ARG A O 1
ATOM 1794 N N . GLU A 1 222 ? -23.459 -9.542 30.782 1.00 92.75 222 GLU A N 1
ATOM 1795 C CA . GLU A 1 222 ? -23.662 -10.897 31.308 1.00 92.75 222 GLU A CA 1
ATOM 1796 C C . GLU A 1 222 ? -24.395 -10.878 32.653 1.00 92.75 222 GLU A C 1
ATOM 1798 O O . GLU A 1 222 ? -25.338 -11.647 32.856 1.00 92.75 222 GLU A O 1
ATOM 1803 N N . CYS A 1 223 ? -24.048 -9.945 33.543 1.00 94.56 223 CYS A N 1
ATOM 1804 C CA . CYS A 1 223 ? -24.744 -9.772 34.818 1.00 94.56 223 CYS A CA 1
ATOM 1805 C C . CYS A 1 223 ? -26.220 -9.386 34.629 1.00 94.56 223 CYS A C 1
ATOM 1807 O O . CYS A 1 223 ? -27.094 -9.938 35.303 1.00 94.56 223 CYS A O 1
ATOM 1809 N N . LEU A 1 224 ? -26.520 -8.474 33.696 1.00 93.12 224 LEU A N 1
ATOM 1810 C CA . LEU A 1 224 ? -27.898 -8.099 33.361 1.00 93.12 224 LEU A CA 1
ATOM 1811 C C . LEU A 1 224 ? -28.686 -9.271 32.765 1.00 93.12 224 LEU A C 1
ATOM 1813 O O . LEU A 1 224 ? -29.827 -9.495 33.167 1.00 93.12 224 LEU A O 1
ATOM 1817 N N . LEU A 1 225 ? -28.083 -10.045 31.857 1.00 91.50 225 LEU A N 1
ATOM 1818 C CA . LEU A 1 225 ? -28.711 -11.242 3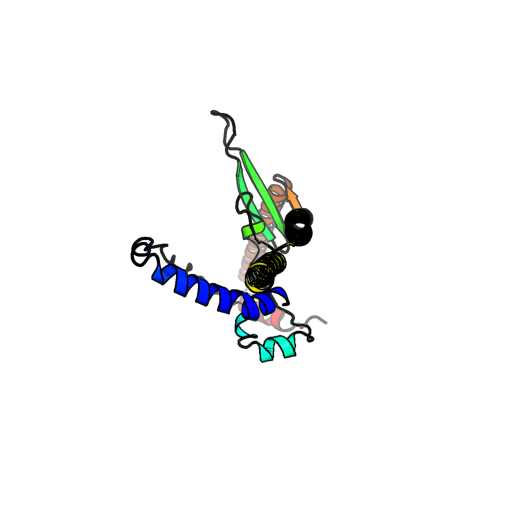1.289 1.00 91.50 225 LEU A CA 1
ATOM 1819 C C . LEU A 1 225 ? -29.005 -12.292 32.367 1.00 91.50 225 LEU A C 1
ATOM 182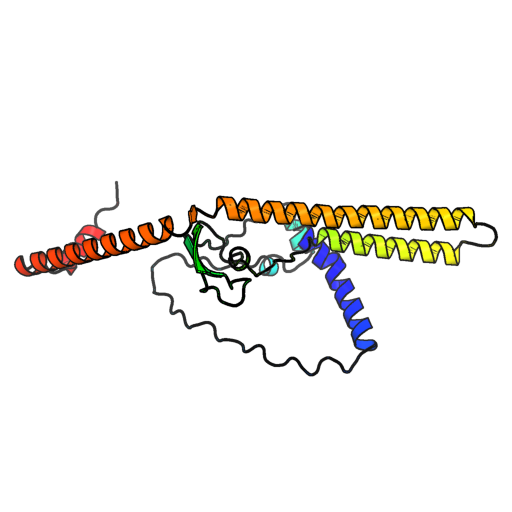1 O O . LEU A 1 225 ? -30.105 -12.846 32.397 1.00 91.50 225 LEU A O 1
ATOM 1825 N N . MET A 1 226 ? -28.072 -12.517 33.294 1.00 90.25 226 MET A N 1
ATOM 1826 C CA . MET A 1 226 ? -28.266 -13.423 34.430 1.00 90.25 226 MET A CA 1
ATOM 1827 C C . MET A 1 226 ? -29.403 -12.966 35.351 1.00 90.25 226 MET A C 1
ATOM 1829 O O . MET A 1 226 ? -30.241 -13.780 35.748 1.00 90.25 226 MET A O 1
ATOM 1833 N N . LEU A 1 227 ? -29.477 -11.667 35.663 1.00 91.38 227 LEU A N 1
ATOM 1834 C CA . LEU A 1 227 ? -30.570 -11.094 36.454 1.00 91.38 227 LEU A CA 1
ATOM 1835 C C . LEU A 1 227 ? -31.924 -11.278 35.755 1.00 91.38 227 LEU A C 1
ATOM 1837 O O . LEU A 1 227 ? -32.903 -11.682 36.383 1.00 91.38 227 LEU A O 1
ATOM 1841 N N . LEU A 1 228 ? -31.975 -11.006 34.451 1.00 90.88 228 LEU A N 1
ATOM 1842 C CA . LEU A 1 228 ? -33.192 -11.118 33.655 1.00 90.88 228 LEU A CA 1
ATOM 1843 C C . LEU A 1 228 ? -33.659 -12.577 33.567 1.00 90.88 228 LEU A C 1
ATOM 1845 O O . LEU A 1 228 ? -34.846 -12.854 33.735 1.00 90.88 228 LEU A O 1
ATOM 1849 N N . MET A 1 229 ? -32.732 -13.525 33.417 1.00 87.38 229 MET A N 1
ATOM 1850 C CA . MET A 1 229 ? -33.030 -14.958 33.430 1.00 87.38 229 MET A CA 1
ATOM 1851 C C . MET A 1 229 ? -33.571 -15.434 34.789 1.00 87.38 229 MET A C 1
ATOM 1853 O O . MET A 1 229 ? -34.509 -16.232 34.834 1.00 87.38 229 MET A O 1
ATOM 1857 N N . LEU A 1 230 ? -33.049 -14.907 35.901 1.00 89.25 230 LEU A N 1
ATOM 1858 C CA . LEU A 1 230 ? -33.579 -15.167 37.245 1.00 89.25 230 LEU A CA 1
ATOM 1859 C C . LEU A 1 230 ? -35.002 -14.619 37.432 1.00 89.25 230 LEU A C 1
ATOM 1861 O O . LEU A 1 230 ? -35.858 -15.318 37.974 1.00 89.25 230 LEU A O 1
ATOM 1865 N N . LEU A 1 231 ? -35.278 -13.400 36.960 1.00 88.06 231 LEU A N 1
ATOM 1866 C CA . LEU A 1 231 ? -36.619 -12.806 37.022 1.00 88.06 231 LEU A CA 1
ATOM 1867 C C . LEU A 1 231 ? -37.628 -13.572 36.157 1.00 88.06 231 LEU A C 1
ATOM 1869 O O . LEU A 1 231 ? -38.741 -13.850 36.607 1.00 88.06 231 LEU A O 1
ATOM 1873 N N . MET A 1 232 ? -37.227 -13.977 34.951 1.00 83.50 232 MET A N 1
ATOM 1874 C CA . MET A 1 232 ? -38.031 -14.825 34.062 1.00 83.50 232 MET A CA 1
ATOM 1875 C C . MET A 1 232 ? -38.394 -16.157 34.728 1.00 83.50 232 MET A C 1
ATOM 1877 O O . MET A 1 232 ? -39.546 -16.590 34.662 1.00 83.50 232 MET A O 1
ATOM 1881 N N . HIS A 1 233 ? -37.439 -16.775 35.435 1.00 85.00 233 HIS A N 1
ATOM 1882 C CA . HIS A 1 233 ? -37.678 -18.004 36.189 1.00 85.00 233 HIS A CA 1
ATOM 1883 C C . HIS A 1 233 ? -38.701 -17.808 37.318 1.00 85.00 233 HIS A C 1
ATOM 1885 O O . HIS A 1 233 ? -39.587 -18.644 37.486 1.00 85.00 233 HIS A O 1
ATOM 1891 N N . GLN A 1 234 ? -38.633 -16.696 38.061 1.00 80.94 234 GLN A N 1
ATOM 1892 C CA . GLN A 1 234 ? -39.590 -16.414 39.139 1.00 80.94 234 GLN A CA 1
ATOM 1893 C C . GLN A 1 234 ? -41.006 -16.110 38.638 1.00 80.94 234 GLN A C 1
ATOM 1895 O O . GLN A 1 234 ? -41.978 -16.492 39.286 1.00 80.94 234 GLN A O 1
ATOM 1900 N N . HIS A 1 235 ? -41.136 -15.468 37.478 1.00 77.50 235 HIS A N 1
ATOM 1901 C CA . HIS A 1 235 ? -42.434 -15.180 36.867 1.00 77.50 235 HIS A CA 1
ATOM 1902 C C . HIS A 1 235 ? -42.995 -16.337 36.020 1.00 77.50 235 HIS A C 1
ATOM 1904 O O . HIS A 1 235 ? -44.067 -16.196 35.435 1.00 77.50 235 HIS A O 1
ATOM 1910 N N . GLY A 1 236 ? -42.311 -17.490 35.962 1.00 66.69 236 GLY A N 1
ATOM 1911 C CA . GLY A 1 236 ? -42.756 -18.665 35.202 1.00 66.69 236 GLY A CA 1
ATOM 1912 C C . GLY A 1 236 ? -42.776 -18.454 33.683 1.00 66.69 236 GLY A C 1
ATOM 1913 O O . GLY A 1 236 ? -43.385 -19.241 32.957 1.00 66.69 236 GLY A O 1
ATOM 1914 N N . VAL A 1 237 ? -42.123 -17.396 33.194 1.00 63.12 237 VAL A N 1
ATOM 1915 C CA . VAL A 1 237 ? -42.046 -17.069 31.770 1.00 63.12 237 VAL A CA 1
ATOM 1916 C C . VAL A 1 237 ? -40.889 -17.860 31.172 1.00 63.12 237 VAL A C 1
ATOM 1918 O O . VAL A 1 237 ? -39.718 -17.618 31.461 1.00 63.12 237 VAL A O 1
ATOM 1921 N N . SER A 1 238 ? -41.227 -18.858 30.354 1.00 61.03 238 SER A N 1
ATOM 1922 C CA . SER A 1 238 ? -40.243 -19.676 29.644 1.00 61.03 238 SER A CA 1
ATOM 1923 C C . SER A 1 238 ? -39.455 -18.815 28.644 1.00 61.03 238 SER A C 1
ATOM 1925 O O . SER A 1 238 ? -40.073 -18.055 27.891 1.00 61.03 238 SER A O 1
ATOM 1927 N N . PRO A 1 239 ? -38.116 -18.950 28.567 1.00 60.12 239 PRO A N 1
ATOM 1928 C CA . PRO A 1 239 ? -37.266 -18.145 27.681 1.00 60.12 239 PRO A CA 1
ATOM 1929 C C . PRO A 1 239 ? -37.621 -18.271 26.190 1.00 60.12 239 PRO A C 1
ATOM 1931 O O . PRO A 1 239 ? -37.324 -17.369 25.414 1.00 60.12 239 PRO A O 1
ATOM 1934 N N . ALA A 1 240 ? -38.324 -19.337 25.794 1.00 56.22 240 ALA A N 1
ATOM 1935 C CA . ALA A 1 240 ? -38.798 -19.537 24.425 1.00 56.22 240 ALA A CA 1
ATOM 1936 C C . ALA A 1 240 ? -39.959 -18.604 24.015 1.00 56.22 240 ALA A C 1
ATOM 1938 O O . ALA A 1 240 ? -40.129 -18.341 22.829 1.00 56.22 240 ALA A O 1
ATOM 1939 N N . ALA A 1 241 ? -40.755 -18.097 24.967 1.00 55.12 241 ALA A N 1
ATOM 1940 C CA . ALA A 1 241 ? -41.895 -17.223 24.669 1.00 55.12 241 ALA A CA 1
ATOM 1941 C C . ALA A 1 241 ? -41.486 -15.752 24.474 1.00 55.12 241 ALA A C 1
ATOM 1943 O O . ALA A 1 241 ? -42.142 -15.036 23.726 1.00 55.12 241 ALA A O 1
ATOM 1944 N N . ALA A 1 242 ? -40.402 -15.314 25.126 1.00 56.69 242 ALA A N 1
ATOM 1945 C CA . ALA A 1 242 ? -39.863 -13.963 24.971 1.00 56.69 242 ALA A CA 1
ATOM 1946 C C . ALA A 1 242 ? -39.070 -13.804 23.662 1.00 56.69 242 ALA A C 1
ATOM 1948 O O . ALA A 1 242 ? -39.217 -12.787 22.997 1.00 56.69 242 ALA A O 1
ATOM 1949 N N . ALA A 1 243 ? -38.305 -14.826 23.252 1.00 59.19 243 ALA A N 1
ATOM 1950 C CA . ALA A 1 243 ? -37.623 -14.830 21.955 1.00 59.19 243 ALA A CA 1
ATOM 1951 C C . ALA A 1 243 ? -38.626 -14.753 20.786 1.00 59.19 243 ALA A C 1
ATOM 1953 O O . ALA A 1 243 ? -38.490 -13.907 19.916 1.00 59.19 243 ALA A O 1
ATOM 1954 N N . ALA A 1 244 ? -39.719 -15.524 20.845 1.00 54.69 244 ALA A N 1
ATOM 1955 C CA . ALA A 1 244 ? -40.768 -15.504 19.820 1.00 54.69 244 ALA A CA 1
ATOM 1956 C C . ALA A 1 244 ? -41.544 -14.170 19.711 1.00 54.69 244 ALA A C 1
ATOM 1958 O O . ALA A 1 244 ? -42.253 -13.963 18.727 1.00 54.69 244 ALA A O 1
ATOM 1959 N N . ALA A 1 245 ? -41.460 -13.291 20.717 1.00 56.22 245 ALA A N 1
ATOM 1960 C CA . ALA A 1 245 ? -42.074 -11.962 20.683 1.00 56.22 245 ALA A CA 1
ATOM 1961 C C . ALA A 1 245 ? -41.153 -10.906 20.047 1.00 56.22 245 ALA A C 1
ATOM 1963 O O . ALA A 1 245 ? -41.655 -9.969 19.433 1.00 56.22 245 ALA A O 1
ATOM 1964 N N . ASP A 1 246 ? -39.833 -11.076 20.156 1.00 54.75 246 ASP A N 1
ATOM 1965 C CA . ASP A 1 246 ? -38.832 -10.182 19.554 1.00 54.75 246 ASP A CA 1
ATOM 1966 C C . ASP A 1 246 ? -38.705 -10.423 18.035 1.00 54.75 246 ASP A C 1
ATOM 1968 O O . ASP A 1 246 ? -38.534 -9.492 17.253 1.00 54.75 246 ASP A O 1
ATOM 1972 N N . ASP A 1 247 ? -38.938 -11.662 17.584 1.00 55.12 247 ASP A N 1
ATOM 1973 C CA . ASP A 1 247 ? -38.982 -12.035 16.160 1.00 55.12 247 ASP A CA 1
ATOM 1974 C C . ASP A 1 247 ? -40.173 -11.414 15.386 1.00 55.12 247 ASP A C 1
ATOM 1976 O O . ASP A 1 247 ? -40.227 -11.487 14.154 1.00 55.12 247 ASP A O 1
ATOM 1980 N N . ALA A 1 248 ? -41.168 -10.863 16.096 1.00 50.38 248 ALA A N 1
ATOM 1981 C CA . ALA A 1 248 ? -42.456 -10.436 15.542 1.00 50.38 248 ALA A CA 1
ATOM 1982 C C . ALA A 1 248 ? -42.565 -8.927 15.246 1.00 50.38 248 ALA A C 1
ATOM 1984 O O . ALA A 1 248 ? -43.532 -8.513 14.603 1.00 50.38 248 ALA A O 1
ATOM 1985 N N . GLU A 1 249 ? -41.589 -8.111 15.649 1.00 46.84 249 GLU A N 1
ATOM 1986 C CA . GLU A 1 249 ? -41.568 -6.666 15.386 1.00 46.84 249 GLU A CA 1
ATOM 1987 C C . GLU A 1 249 ? -40.485 -6.331 14.340 1.00 46.84 249 GLU A C 1
ATOM 1989 O O . GLU A 1 249 ? -39.316 -6.131 14.676 1.00 46.84 249 GLU A O 1
ATOM 1994 N N . PRO A 1 250 ? -40.822 -6.259 13.036 1.00 46.16 250 PRO A N 1
ATOM 1995 C CA . PRO A 1 250 ? -39.928 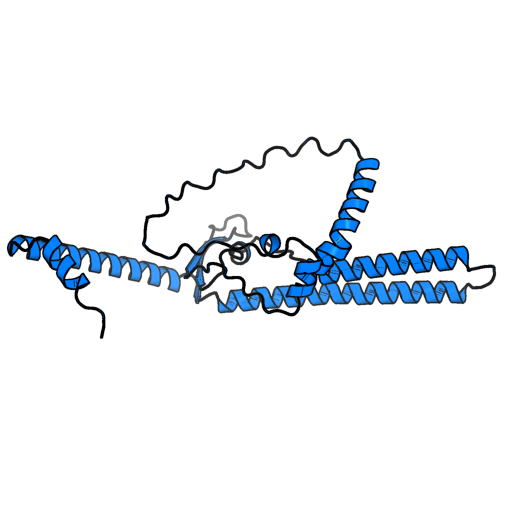-5.651 12.065 1.00 46.16 250 PRO A CA 1
ATOM 1996 C C . PRO A 1 250 ? -39.870 -4.143 12.334 1.00 46.16 250 PRO A C 1
ATOM 1998 O O . PRO A 1 250 ? -40.890 -3.464 12.240 1.00 46.16 250 PRO A O 1
ATOM 2001 N N . TYR A 1 251 ? -38.671 -3.637 12.645 1.00 47.69 251 TYR A N 1
ATOM 2002 C CA . TYR A 1 251 ? -38.354 -2.211 12.778 1.00 47.69 251 TYR A CA 1
ATOM 2003 C C . TYR A 1 251 ? -39.090 -1.361 11.724 1.00 47.69 251 TYR A C 1
ATOM 2005 O O . TYR A 1 251 ? -38.768 -1.425 10.533 1.00 47.69 251 TYR A O 1
ATOM 2013 N N . ALA A 1 252 ? -40.075 -0.586 12.185 1.00 35.16 252 ALA A N 1
ATOM 2014 C CA . ALA A 1 252 ? -40.735 0.486 11.443 1.00 35.16 252 ALA A CA 1
ATOM 2015 C C . ALA A 1 252 ? -39.991 1.817 11.622 1.00 35.16 252 ALA A C 1
ATOM 2017 O O . ALA A 1 252 ? -39.477 2.065 12.738 1.00 35.16 252 ALA A O 1
#

pLDDT: mean 70.37, std 14.88, range [32.5, 96.31]

Secondary structure (DSSP, 8-state):
-HHHHHIIIIIHHHHHHHHHHHHHH-TTS-S---------------------------HHHHT-SHHHHHHTTSS-------EEEEEEEEEEE--SSTT---EEEEEEEEEEETT-HHHHSTT-------HHHHHHHHHHHHHHHHHHHHHHHH--S--HHHHHHHHHHHHHHHHHHHHHHHHHHHHHHHHHHHHHHHHEEEETHHHHHHHHHHHHHHHHHHHHHHHHHHHHHHTT--HHHHHHHHTT----

Radius of gyration: 30.01 Å; chains: 1; bounding box: 78×40×81 Å

Foldseek 3Di:
DVLVLCCVPPVVVVVVVVCVVVCVVDVPDPDDDPDPPPPDDPPPPPPPDVDDPPDQDDPCNVPVDSVSCVVCVPPDDDGDFDWAQKDKDWDWDDDPDDPDDTDIKIWMFGGHGPVCPLLLDPPRDPPPQRSVLVSLVVVLVVVLVVLVVCCVPPDDPDPPVVVVVSVVVSVVSVVVSVVVSVVVVVVVVVVSVVVSVVRTDDIDPVVVVVVVVVVVVVVVVVVVVVVVVVVCVVVVNDPVVVVVVVVPDDDD

Sequence (252 aa):
KLDMLLDQLFTEPFRRCWLWSYARCFPRRFERSGRASAREPPNYLPEAGNGSAHQRINLDRLLTSLRKLLRRFFSRLTVQEPTFEEVVVLYSEYPEEEGGASLLRLKSFRDIPMADVEVVFPGLRVDRMKSADIVKLVMILLAGIATALYGAFFATSGGWKVRVTLIGLLLLRAFQTWRSVVNAKSTMDDFVRTTLYHSSQDSQKGVLLYACDSIEQHEHRECLLMLLMLLMHQHGVSPAAAAAADDAEPYA

Organism: NCBI:txid33657

InterPro domains:
  IPR022227 Protein of unknown function DUF3754 [PF12576] (84-206)